Protein AF-A0AA36HFY8-F1 (afdb_monomer)

Organism: Cylicocyclus nassatus (NCBI:txid53992)

Radius of gyration: 23.4 Å; Cα contacts (8 Å, |Δi|>4): 228; chains: 1; bounding box: 84×48×53 Å

Foldseek 3Di:
DDDDDDDDDDDPDDDDDDDDDDDDDDDDDDDDDDDDDDDDDDPCPDDDDFDDPVNQVVVCVVCVVVVDQWDDGPNDIGGADPVDDQCPPPPDNPVVLLVVLVVCVVDPHDDDDDDDDWPRCRLVSVLSSVLSNQCVQPVPDLSSLLSVLVSLQCQQVQAWCDPVDRRGGQWDWDWDFDDDPNHTPDIDTDTHGNDDQDPPIDRLVVQQCQDADDPVLCVQQVPPDDHDPDPDPDSHHPVSNQVSCVSNVHDPVNVRD

Mean predicted aligned error: 13.76 Å

Solvent-accessible surface area (backbone atoms only — not comparable to full-atom values): 16594 Å² total; per-residue (Å²): 135,87,83,81,86,83,79,77,93,84,80,89,76,74,82,81,77,84,78,82,83,82,85,80,83,90,84,80,92,78,89,74,85,84,79,86,81,89,80,83,82,74,91,69,75,86,72,88,77,81,75,50,73,66,61,50,49,50,53,44,68,66,38,36,86,76,70,52,41,73,47,79,55,94,93,41,82,45,70,55,62,80,90,61,76,73,80,72,44,92,75,56,78,49,69,62,50,60,48,51,38,53,57,46,68,73,40,97,78,67,86,86,85,85,83,77,62,87,70,49,46,59,69,62,52,54,49,52,32,52,46,52,47,37,32,72,73,29,81,90,41,64,64,33,58,39,52,52,18,49,52,55,47,45,45,26,74,44,15,22,45,48,102,79,29,57,69,32,66,40,40,53,78,45,79,47,77,43,70,55,95,92,37,77,74,47,78,45,84,45,74,46,77,73,56,79,71,48,101,85,31,55,42,18,46,59,55,19,55,35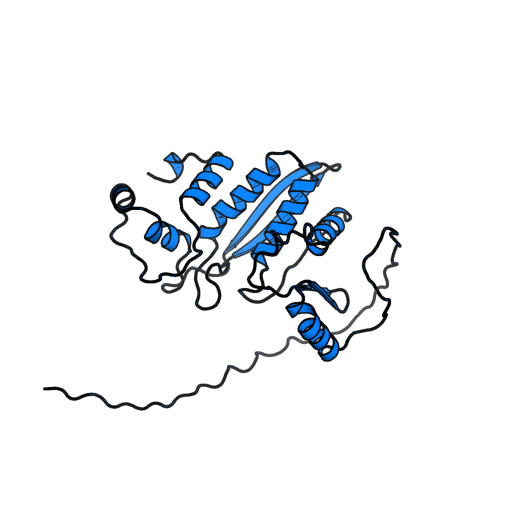,69,64,49,52,73,66,58,26,55,74,61,67,52,73,88,55,64,72,92,67,89,70,80,71,43,67,49,62,68,59,34,52,52,17,34,48,67,68,71,46,56,67,72,81,75,64,111

pLDDT: mean 73.0, std 23.51, range [24.64, 96.31]

Secondary structure (DSSP, 8-state):
-------------PPPPPP-PPPPPP------PPPP---S--------S---HHHHHHHHHHHGGGT--EEEETTEEEE---SS-SS--SS-S-HHHHHHHHHHHTSSS--------TTSSHHHHHHHHHHHHHHHH-TTSHHHHHHHHHHHHHHHHHEEEETTEEEEE-EEEEEEEEEETTEEEEEEEEEEE-S---TTS-BHHHHHHHHHS-HHHHHHTT--S---S-----S--HHHHHHHHHHTT--HHHH--

InterPro domains:
  IPR027417 P-loop containing nucleoside triphosphate hydrolase [SSF52540] (50-255)

Structure (mmCIF, N/CA/C/O backbone):
data_AF-A0AA36HFY8-F1
#
_entry.id   AF-A0AA36HFY8-F1
#
loop_
_atom_site.group_PDB
_atom_site.id
_atom_site.type_symbol
_atom_site.label_atom_id
_atom_site.label_alt_id
_atom_site.label_comp_id
_atom_site.label_asym_id
_atom_site.label_entity_id
_atom_site.label_seq_id
_atom_site.pdbx_PDB_ins_code
_atom_site.Cartn_x
_atom_site.Cartn_y
_atom_site.Cartn_z
_atom_site.occupancy
_atom_site.B_iso_or_equiv
_atom_site.auth_seq_id
_atom_site.auth_comp_id
_atom_site.auth_asym_id
_atom_site.auth_atom_id
_atom_site.pdbx_PDB_model_num
ATOM 1 N N . VAL A 1 1 ? 56.064 5.066 -12.039 1.00 35.66 1 VAL A N 1
ATOM 2 C CA . VAL A 1 1 ? 55.880 4.663 -13.453 1.00 35.66 1 VAL A CA 1
ATOM 3 C C . VAL A 1 1 ? 55.062 3.378 -13.464 1.00 35.66 1 VAL A C 1
ATOM 5 O O . VAL A 1 1 ? 55.480 2.416 -12.839 1.00 35.66 1 VAL A O 1
ATOM 8 N N . TYR A 1 2 ? 53.859 3.421 -14.047 1.00 30.41 2 TYR A N 1
ATOM 9 C CA . TYR A 1 2 ? 52.970 2.268 -14.287 1.00 30.41 2 TYR A CA 1
ATOM 10 C C . TYR A 1 2 ? 53.587 1.285 -15.307 1.00 30.41 2 TYR A C 1
ATOM 12 O O . TYR A 1 2 ? 54.468 1.692 -16.064 1.00 30.41 2 TYR A O 1
ATOM 20 N N . PRO A 1 3 ? 53.107 0.028 -15.366 1.00 38.88 3 PRO A N 1
ATOM 21 C CA . PRO A 1 3 ? 52.024 -0.310 -16.311 1.00 38.88 3 PRO A CA 1
ATOM 22 C C . PRO A 1 3 ? 50.908 -1.132 -15.627 1.00 38.88 3 PRO A C 1
ATOM 24 O O . PRO A 1 3 ? 51.175 -2.048 -14.862 1.00 38.88 3 PRO A O 1
ATOM 27 N N . LYS A 1 4 ? 49.636 -0.714 -15.677 1.00 31.48 4 LYS A N 1
ATOM 28 C CA . LYS A 1 4 ? 48.628 -1.018 -16.720 1.00 31.48 4 LYS A CA 1
ATOM 29 C C . LYS A 1 4 ? 48.545 -2.508 -17.083 1.00 31.48 4 LYS A C 1
ATOM 31 O O . LYS A 1 4 ? 49.209 -2.967 -18.004 1.00 31.48 4 LYS A O 1
ATOM 36 N N . ALA A 1 5 ? 47.643 -3.214 -16.400 1.00 32.22 5 ALA A N 1
ATOM 37 C CA . ALA A 1 5 ? 47.052 -4.446 -16.903 1.00 32.22 5 ALA A CA 1
ATOM 38 C C . ALA A 1 5 ? 46.035 -4.095 -18.003 1.00 32.22 5 ALA A C 1
ATOM 40 O O . ALA A 1 5 ? 45.055 -3.391 -17.757 1.00 32.22 5 ALA A O 1
ATOM 41 N N . ALA A 1 6 ? 46.307 -4.565 -19.217 1.00 32.75 6 ALA A N 1
ATOM 42 C CA . ALA A 1 6 ? 45.326 -4.723 -20.278 1.00 32.75 6 ALA A CA 1
ATOM 43 C C . ALA A 1 6 ? 44.681 -6.107 -20.116 1.00 32.75 6 ALA A C 1
ATOM 45 O O . ALA A 1 6 ? 45.386 -7.097 -19.934 1.00 32.75 6 ALA A O 1
ATOM 46 N N . GLY A 1 7 ? 43.352 -6.170 -20.164 1.00 28.77 7 GLY A N 1
ATOM 47 C CA . GLY A 1 7 ? 42.600 -7.411 -20.005 1.00 28.77 7 GLY A CA 1
ATOM 48 C C . GLY A 1 7 ? 41.165 -7.263 -20.491 1.00 28.77 7 GLY A C 1
ATOM 49 O O . GLY A 1 7 ? 40.280 -6.972 -19.701 1.00 28.77 7 GLY A O 1
ATOM 50 N N . SER A 1 8 ? 41.010 -7.415 -21.807 1.00 27.75 8 SER A N 1
ATOM 51 C CA . SER A 1 8 ? 39.857 -7.925 -22.564 1.00 27.75 8 SER A CA 1
ATOM 52 C C . SER A 1 8 ? 38.436 -7.629 -22.062 1.00 27.75 8 SER A C 1
ATOM 54 O O . SER A 1 8 ? 37.931 -8.241 -21.123 1.00 27.75 8 SER A O 1
ATOM 56 N N . LEU A 1 9 ? 37.741 -6.790 -22.834 1.00 34.44 9 LEU A N 1
ATOM 57 C CA . LEU A 1 9 ? 36.324 -6.981 -23.141 1.00 34.44 9 LEU A CA 1
ATOM 58 C C . LEU A 1 9 ? 36.167 -8.359 -23.795 1.00 34.44 9 LEU A C 1
ATOM 60 O O . LEU A 1 9 ? 36.856 -8.622 -24.772 1.00 34.44 9 LEU A O 1
ATOM 64 N N . ASP A 1 10 ? 35.363 -9.233 -23.194 1.00 27.56 10 ASP A N 1
ATOM 65 C CA . ASP A 1 10 ? 34.495 -10.216 -23.861 1.00 27.56 10 ASP A CA 1
ATOM 66 C C . ASP A 1 10 ? 33.894 -11.147 -22.803 1.00 27.56 10 ASP A C 1
ATOM 68 O O . ASP A 1 10 ? 34.575 -11.994 -22.234 1.00 27.56 10 ASP A O 1
ATOM 72 N N . ASN A 1 11 ? 32.607 -10.949 -22.506 1.00 27.70 11 ASN A N 1
ATOM 73 C CA . ASN A 1 11 ? 31.681 -11.998 -22.068 1.00 27.70 11 ASN A CA 1
ATOM 74 C C . ASN A 1 11 ? 30.259 -11.420 -22.038 1.00 27.70 11 ASN A C 1
ATOM 76 O O . ASN A 1 11 ? 29.717 -11.044 -20.997 1.00 27.70 11 ASN A O 1
ATOM 80 N N . ILE A 1 12 ? 29.650 -11.345 -23.222 1.00 31.56 12 ILE A N 1
ATOM 81 C CA . ILE A 1 12 ? 28.201 -11.209 -23.381 1.00 31.56 12 ILE A CA 1
ATOM 82 C C . ILE A 1 12 ? 27.592 -12.555 -22.967 1.00 31.56 12 ILE A C 1
ATOM 84 O O . ILE A 1 12 ? 27.508 -13.498 -23.750 1.00 31.56 12 ILE A O 1
ATOM 88 N N . GLY A 1 13 ? 27.221 -12.664 -21.692 1.00 26.95 13 GLY A N 1
ATOM 89 C CA . GLY A 1 13 ? 26.448 -13.788 -21.175 1.00 26.95 13 GLY A CA 1
ATOM 90 C C . GLY A 1 13 ? 24.983 -13.646 -21.580 1.00 26.95 13 GLY A C 1
ATOM 91 O O . GLY A 1 13 ? 24.295 -12.740 -21.116 1.00 26.95 13 GLY A O 1
ATOM 92 N N . ALA A 1 14 ? 24.523 -14.541 -22.454 1.00 32.62 14 ALA A N 1
ATOM 93 C CA . ALA A 1 14 ? 23.127 -14.691 -22.860 1.00 32.62 14 ALA A CA 1
ATOM 94 C C . ALA A 1 14 ? 22.166 -14.803 -21.651 1.00 32.62 14 ALA A C 1
ATOM 96 O O . ALA A 1 14 ? 22.560 -15.315 -20.598 1.00 32.62 14 ALA A O 1
ATOM 97 N N . PRO A 1 15 ? 20.895 -14.374 -21.783 1.00 33.12 15 PRO A N 1
ATOM 98 C CA . PRO A 1 15 ? 19.926 -14.478 -20.698 1.00 33.12 15 PRO A CA 1
ATOM 99 C C . PRO A 1 15 ? 19.683 -15.949 -20.309 1.00 33.12 15 PRO A C 1
ATOM 101 O O . PRO A 1 15 ? 19.660 -16.826 -21.181 1.00 33.12 15 PRO A O 1
ATOM 104 N N . PRO A 1 16 ? 19.483 -16.251 -19.013 1.00 33.66 16 PRO A N 1
ATOM 105 C CA . PRO A 1 16 ? 19.237 -17.614 -18.569 1.00 33.66 16 PRO A CA 1
ATOM 106 C C . PRO A 1 16 ? 17.911 -18.134 -19.139 1.00 33.66 16 PRO A C 1
ATOM 108 O O . PRO A 1 16 ? 16.876 -17.469 -19.078 1.00 33.66 16 PRO A O 1
ATOM 111 N N . LYS A 1 17 ? 17.956 -19.353 -19.689 1.00 31.92 17 LYS A N 1
ATOM 112 C CA . LYS A 1 17 ? 16.787 -20.095 -20.182 1.00 31.92 17 LYS A CA 1
ATOM 113 C C . LYS A 1 17 ? 15.751 -20.275 -19.058 1.00 31.92 17 LYS A C 1
ATOM 115 O O . LYS A 1 17 ? 16.147 -20.574 -17.929 1.00 31.92 17 LYS A O 1
ATOM 120 N N . PRO A 1 18 ? 14.442 -20.166 -19.344 1.00 31.34 18 PRO A N 1
ATOM 121 C CA . PRO A 1 18 ? 13.413 -20.401 -18.343 1.00 31.34 18 PRO A CA 1
ATOM 122 C C . PRO A 1 18 ? 13.431 -21.858 -17.860 1.00 31.34 18 PRO A C 1
ATOM 124 O O . PRO A 1 18 ? 13.515 -22.807 -18.644 1.00 31.34 18 PRO A O 1
ATOM 127 N N . LEU A 1 19 ? 13.365 -22.011 -16.537 1.00 27.88 19 LEU A N 1
ATOM 128 C CA . LEU A 1 19 ? 13.233 -23.287 -15.845 1.00 27.88 19 LEU A CA 1
ATOM 129 C C . LEU A 1 19 ? 11.884 -23.946 -16.175 1.00 27.88 19 LEU A C 1
ATOM 131 O O . LEU A 1 19 ? 10.864 -23.283 -16.352 1.00 27.88 19 LEU A O 1
ATOM 135 N N . ARG A 1 20 ? 11.937 -25.277 -16.266 1.00 26.75 20 ARG A N 1
ATOM 136 C CA . ARG A 1 20 ? 10.889 -26.218 -16.682 1.00 26.75 20 ARG A CA 1
ATOM 137 C C . ARG A 1 20 ? 9.489 -25.889 -16.145 1.00 26.75 20 ARG A C 1
ATOM 139 O O . ARG A 1 20 ? 9.287 -25.690 -14.951 1.00 26.75 20 ARG A O 1
ATOM 146 N N . THR A 1 21 ? 8.526 -25.948 -17.057 1.00 27.22 21 THR A N 1
ATOM 147 C CA . THR A 1 21 ? 7.082 -25.916 -16.829 1.00 27.22 21 THR A CA 1
ATOM 148 C C . THR A 1 21 ? 6.623 -27.089 -15.957 1.00 27.22 21 THR A C 1
ATOM 150 O O . THR A 1 21 ? 6.854 -28.255 -16.282 1.00 27.22 21 THR A O 1
ATOM 153 N N . PHE A 1 22 ? 5.931 -26.789 -14.855 1.00 24.78 22 PHE A N 1
ATOM 154 C CA . PHE A 1 22 ? 5.076 -27.767 -14.183 1.00 24.78 22 PHE A CA 1
ATOM 155 C C . PHE A 1 22 ? 3.854 -28.025 -15.077 1.00 24.78 22 PHE A C 1
ATOM 157 O O . PHE A 1 22 ? 3.157 -27.095 -15.477 1.00 24.78 22 PHE A O 1
ATOM 164 N N . ARG A 1 23 ? 3.642 -29.294 -15.442 1.00 24.81 23 ARG A N 1
ATOM 165 C CA . ARG A 1 23 ? 2.448 -29.771 -16.150 1.00 24.81 23 ARG A CA 1
ATOM 166 C C . ARG A 1 23 ? 1.246 -29.719 -15.206 1.00 24.81 23 ARG A C 1
ATOM 168 O O . ARG A 1 23 ? 1.209 -30.495 -14.256 1.00 24.81 23 ARG A O 1
ATOM 175 N N . ASP A 1 24 ? 0.249 -28.903 -15.531 1.00 28.34 24 ASP A N 1
ATOM 176 C CA . ASP A 1 24 ? -1.094 -29.022 -14.960 1.00 28.34 24 ASP A CA 1
ATOM 177 C C . ASP A 1 24 ? -1.954 -29.939 -15.848 1.00 28.34 24 ASP A C 1
ATOM 179 O O . ASP A 1 24 ? -2.111 -29.714 -17.049 1.00 28.34 24 ASP A O 1
ATOM 183 N N . ASN A 1 25 ? -2.496 -31.001 -15.248 1.00 27.16 25 ASN A N 1
ATOM 184 C CA . ASN A 1 25 ? -3.488 -31.888 -15.860 1.00 27.16 25 ASN A CA 1
ATOM 185 C C . ASN A 1 25 ? -4.862 -31.185 -15.925 1.00 27.16 25 ASN A C 1
ATOM 187 O O . ASN A 1 25 ? -5.262 -30.563 -14.940 1.00 27.16 25 ASN A O 1
ATOM 191 N N . PRO A 1 26 ? -5.643 -31.320 -17.016 1.00 31.05 26 PRO A N 1
ATOM 192 C CA . PRO A 1 26 ? -6.949 -30.681 -17.135 1.00 31.05 26 PRO A CA 1
ATOM 193 C C . PRO A 1 26 ? -8.066 -31.584 -16.587 1.00 31.05 26 PRO A C 1
ATOM 195 O O . PRO A 1 26 ? -8.128 -32.757 -16.950 1.00 31.05 26 PRO A O 1
ATOM 198 N N . ARG A 1 27 ? -8.953 -31.033 -15.741 1.00 28.53 27 ARG A N 1
ATOM 199 C CA . ARG A 1 27 ? -10.333 -31.475 -15.381 1.00 28.53 27 ARG A CA 1
ATOM 200 C C . ARG A 1 27 ? -10.811 -30.541 -14.248 1.00 28.53 27 ARG A C 1
ATOM 202 O O . ARG A 1 27 ? -10.032 -30.279 -13.348 1.00 28.53 27 ARG A O 1
ATOM 209 N N . GLN A 1 28 ? -12.004 -29.955 -14.175 1.00 27.52 28 GLN A N 1
ATOM 210 C CA . GLN A 1 28 ? -13.311 -30.125 -14.812 1.00 27.52 28 GLN A CA 1
ATOM 211 C C . GLN A 1 28 ? -14.032 -28.763 -14.777 1.00 27.52 28 GLN A C 1
ATOM 213 O O . GLN A 1 28 ? -13.910 -28.009 -13.813 1.00 27.52 28 GLN A O 1
ATOM 218 N N . SER A 1 29 ? -14.809 -28.456 -15.816 1.00 30.45 29 SER A N 1
ATOM 219 C CA . SER A 1 29 ? -15.676 -27.279 -15.865 1.00 30.45 29 SER A CA 1
ATOM 220 C C . SER A 1 29 ? -16.903 -27.466 -14.967 1.00 30.45 29 SER A C 1
ATOM 222 O O . SER A 1 29 ? -17.770 -28.283 -15.277 1.00 30.45 29 SER A O 1
ATOM 224 N N . HIS A 1 30 ? -17.039 -26.658 -13.918 1.00 26.95 30 HIS A N 1
ATOM 225 C CA . HIS A 1 30 ? -18.330 -26.446 -13.268 1.00 26.95 30 HIS A CA 1
ATOM 226 C C . HIS A 1 30 ? -18.890 -25.085 -13.687 1.00 26.95 30 HIS A C 1
ATOM 228 O O . HIS A 1 30 ? -18.378 -24.031 -13.315 1.00 26.95 30 HIS A O 1
ATOM 234 N N . ARG A 1 31 ? -19.943 -25.130 -14.514 1.00 29.36 31 ARG A N 1
ATOM 235 C CA . ARG A 1 31 ? -20.825 -23.996 -14.811 1.00 29.36 31 ARG A CA 1
ATOM 236 C C . ARG A 1 31 ? -21.475 -23.536 -13.505 1.00 29.36 31 ARG A C 1
ATOM 238 O O . ARG A 1 31 ? -22.292 -24.269 -12.957 1.00 29.36 31 ARG A O 1
ATOM 245 N N . SER A 1 32 ? -21.180 -22.315 -13.070 1.00 27.88 32 SER A N 1
ATOM 246 C CA . SER A 1 32 ? -21.985 -21.612 -12.069 1.00 27.88 32 SER A CA 1
ATOM 247 C C . SER A 1 32 ? -22.702 -20.433 -12.719 1.00 27.88 32 SER A C 1
ATOM 249 O O . SER A 1 32 ? -22.093 -19.571 -13.349 1.00 27.88 32 SER A O 1
ATOM 251 N N . SER A 1 33 ? -24.024 -20.469 -12.581 1.00 25.55 33 SER A N 1
ATOM 2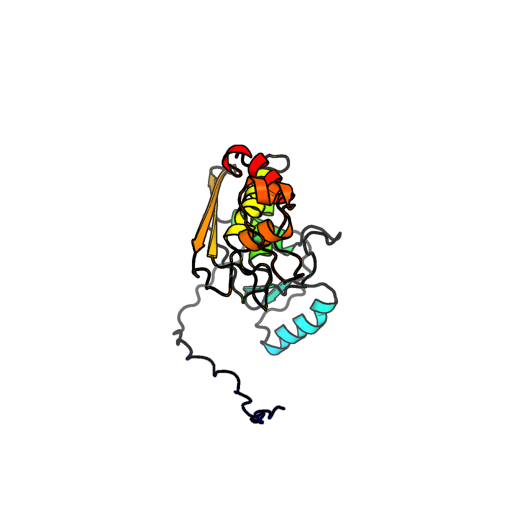52 C CA . SER A 1 33 ? -25.032 -19.523 -13.057 1.00 25.55 33 SER A CA 1
ATOM 253 C C . SER A 1 33 ? -24.707 -18.061 -12.713 1.00 25.55 33 SER A C 1
ATOM 255 O O . SER A 1 33 ? -24.575 -17.709 -11.541 1.00 25.55 33 SER A O 1
ATOM 257 N N . MET A 1 34 ? -24.639 -17.197 -13.734 1.00 28.59 34 MET A N 1
ATOM 258 C CA . MET A 1 34 ? -24.562 -15.740 -13.583 1.00 28.59 34 MET A CA 1
ATOM 259 C C . MET A 1 34 ? -25.920 -15.169 -13.158 1.00 28.59 34 MET A C 1
ATOM 261 O O . MET A 1 34 ? -26.878 -15.187 -13.927 1.00 28.59 34 MET A O 1
ATOM 265 N N . VAL A 1 35 ? -25.977 -14.584 -11.963 1.00 28.70 35 VAL A N 1
ATOM 266 C CA . VAL A 1 35 ? -27.070 -13.695 -11.546 1.00 28.70 35 VAL A CA 1
ATOM 267 C C . VAL A 1 35 ? -26.768 -12.287 -12.066 1.00 28.70 35 VAL A C 1
ATOM 269 O O . VAL A 1 35 ? -25.738 -11.697 -11.742 1.00 28.70 35 VAL A O 1
ATOM 272 N N . HIS A 1 36 ? -27.663 -11.761 -12.903 1.00 27.08 36 HIS A N 1
ATOM 273 C CA . HIS A 1 36 ? -27.624 -10.397 -13.430 1.00 27.08 36 HIS A CA 1
ATOM 274 C C . HIS A 1 36 ? -27.838 -9.359 -12.315 1.00 27.08 36 HIS A C 1
ATOM 276 O O . HIS A 1 36 ? -28.907 -9.302 -11.713 1.00 27.08 36 HIS A O 1
ATOM 282 N N . CYS A 1 37 ? -26.869 -8.464 -12.106 1.00 26.91 37 CYS A N 1
ATOM 283 C CA . CYS A 1 37 ? -27.094 -7.190 -11.420 1.00 26.91 37 CYS A CA 1
ATOM 284 C C . CYS A 1 37 ? -27.099 -6.061 -12.461 1.00 26.91 37 CYS A C 1
ATOM 286 O O . CYS A 1 37 ? -26.063 -5.748 -13.043 1.00 26.91 37 CYS A O 1
ATOM 288 N N . LYS A 1 38 ? -28.270 -5.456 -12.699 1.00 29.61 38 LYS A N 1
ATOM 289 C CA . LYS A 1 38 ? -28.438 -4.249 -13.525 1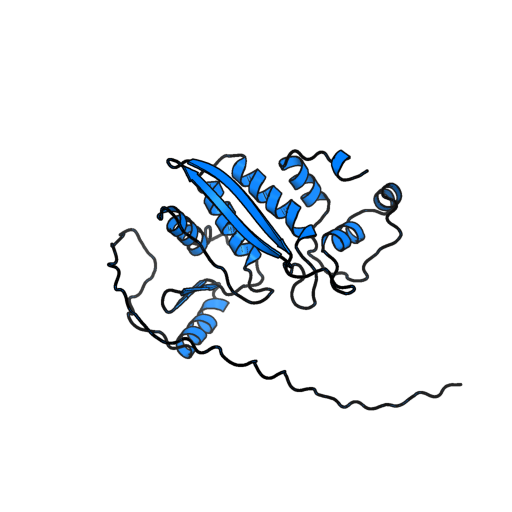.00 29.61 38 LYS A CA 1
ATOM 290 C C . LYS A 1 38 ? -28.043 -2.999 -12.726 1.00 29.61 38 LYS A C 1
ATOM 292 O O . LYS A 1 38 ? -28.527 -2.823 -11.613 1.00 29.61 38 LYS A O 1
ATOM 297 N N . GLY A 1 39 ? -27.218 -2.126 -13.319 1.00 24.64 39 GLY A N 1
ATOM 298 C CA . GLY A 1 39 ? -26.915 -0.790 -12.784 1.00 24.64 39 GLY A CA 1
ATOM 299 C C . GLY A 1 39 ? -25.680 -0.088 -13.381 1.00 24.64 39 GLY A C 1
ATOM 300 O O . GLY A 1 39 ? -24.739 0.134 -12.638 1.00 24.64 39 GLY A O 1
ATOM 301 N N . ALA A 1 40 ? -25.728 0.237 -14.686 1.00 29.08 40 ALA A N 1
ATOM 302 C CA . ALA A 1 40 ? -25.060 1.328 -15.448 1.00 29.08 40 ALA A CA 1
ATOM 303 C C . ALA A 1 40 ? -23.534 1.639 -15.332 1.00 29.08 40 ALA A C 1
ATOM 305 O O . ALA A 1 40 ? -22.905 1.478 -14.294 1.00 29.08 40 ALA A O 1
ATOM 306 N N . PRO A 1 41 ? -22.968 2.276 -16.378 1.00 32.84 41 PRO A N 1
ATOM 307 C CA . PRO A 1 41 ? -22.444 1.675 -17.592 1.00 32.84 41 PRO A CA 1
ATOM 308 C C . PRO A 1 41 ? -20.945 1.360 -17.428 1.00 32.84 41 PRO A C 1
ATOM 310 O O . PRO A 1 41 ? -20.096 2.244 -17.338 1.00 32.84 41 PRO A O 1
ATOM 313 N N . VAL A 1 42 ? -20.612 0.075 -17.435 1.00 36.94 42 VAL A N 1
ATOM 314 C CA . VAL A 1 42 ? -19.350 -0.360 -18.031 1.00 36.94 42 VAL A CA 1
ATOM 315 C C . VAL A 1 42 ? -19.639 -0.315 -19.527 1.00 36.94 42 VAL A C 1
ATOM 317 O O . VAL A 1 42 ? -20.646 -0.896 -19.935 1.00 36.94 42 VAL A O 1
ATOM 320 N N . GLU A 1 43 ? -18.832 0.363 -20.345 1.00 36.09 43 GLU A N 1
ATOM 321 C CA . GLU A 1 43 ? -18.796 0.088 -21.790 1.00 36.09 43 GLU A CA 1
ATOM 322 C C . GLU A 1 43 ? -18.269 -1.340 -21.983 1.00 36.09 43 GLU A C 1
ATOM 324 O O . GLU A 1 43 ? -17.139 -1.604 -22.374 1.00 36.09 43 GLU A O 1
ATOM 329 N N . ALA A 1 44 ? -19.117 -2.293 -21.616 1.00 40.56 44 ALA A N 1
ATOM 330 C CA . ALA A 1 44 ? -19.085 -3.663 -22.039 1.00 40.56 44 ALA A CA 1
ATOM 331 C C . ALA A 1 44 ? -19.837 -3.672 -23.368 1.00 40.56 44 ALA A C 1
ATOM 333 O O . ALA A 1 44 ? -21.005 -4.056 -23.442 1.00 40.56 44 ALA A O 1
ATOM 334 N N . ALA A 1 45 ? -19.166 -3.196 -24.419 1.00 34.19 45 ALA A N 1
ATOM 335 C CA . ALA A 1 45 ? -19.495 -3.662 -25.752 1.00 34.19 45 ALA A CA 1
ATOM 336 C C . ALA A 1 45 ? -19.315 -5.184 -25.716 1.00 34.19 45 ALA A C 1
ATOM 338 O O . ALA A 1 45 ? -18.236 -5.693 -25.409 1.00 34.19 45 ALA A O 1
ATOM 339 N N . GLY A 1 46 ? -20.424 -5.897 -25.890 1.00 35.84 46 GLY A N 1
ATOM 340 C CA . GLY A 1 46 ? -20.454 -7.34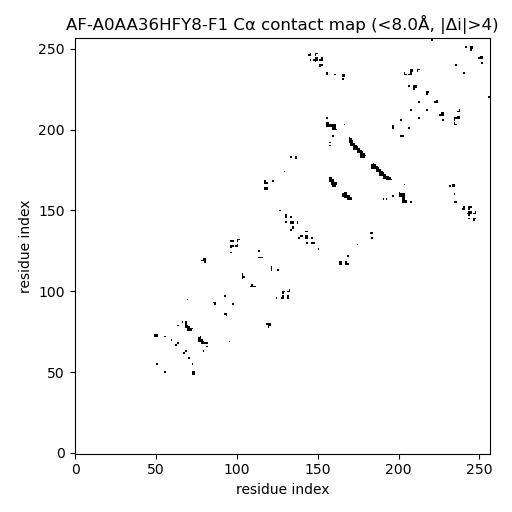4 -25.837 1.00 35.84 46 GLY A CA 1
ATOM 341 C C . GLY A 1 46 ? -19.481 -7.944 -26.842 1.00 35.84 46 GLY A C 1
ATOM 342 O O . GLY A 1 46 ? -19.623 -7.753 -28.043 1.00 35.84 46 GLY A O 1
ATOM 343 N N . ALA A 1 47 ? -18.540 -8.731 -26.340 1.00 33.19 47 ALA A N 1
ATOM 344 C CA . ALA A 1 47 ? -17.912 -9.791 -27.103 1.00 33.19 47 ALA A CA 1
ATOM 345 C C . ALA A 1 47 ? -17.808 -11.010 -26.179 1.00 33.19 47 ALA A C 1
ATOM 347 O O . ALA A 1 47 ? -17.086 -10.962 -25.178 1.00 33.19 47 ALA A O 1
ATOM 348 N N . PRO A 1 48 ? -18.562 -12.094 -26.430 1.00 41.72 48 PRO A N 1
ATOM 349 C CA . PRO A 1 48 ? -18.208 -13.379 -25.865 1.00 41.72 48 PRO A CA 1
ATOM 350 C C . PRO A 1 48 ? -16.997 -13.930 -26.639 1.00 41.72 48 PRO A C 1
ATOM 352 O O . PRO A 1 48 ? -16.843 -13.654 -27.824 1.00 41.72 48 PRO A O 1
ATOM 355 N N . TYR A 1 49 ? -16.215 -14.773 -25.962 1.00 44.25 49 TYR A N 1
ATOM 356 C CA . TYR A 1 49 ? -15.113 -15.609 -26.463 1.00 44.25 49 TYR A CA 1
ATOM 357 C C . TYR A 1 49 ? -13.704 -15.002 -26.440 1.00 44.25 49 TYR A C 1
ATOM 359 O O . TYR A 1 49 ? -13.372 -14.079 -27.166 1.00 44.25 49 TYR A O 1
ATOM 367 N N . HIS A 1 50 ? -12.888 -15.598 -25.563 1.00 55.56 50 HIS A N 1
ATOM 368 C CA . HIS A 1 50 ? -11.437 -15.762 -25.648 1.00 55.56 50 HIS A CA 1
ATOM 369 C C . HIS A 1 50 ? -10.709 -14.824 -26.618 1.00 55.56 50 HIS A C 1
ATOM 371 O O . HIS A 1 50 ? -10.499 -15.150 -27.782 1.00 55.56 50 HIS A O 1
ATOM 377 N N . CYS A 1 51 ? -10.264 -13.688 -26.087 1.00 67.94 51 CYS A N 1
ATOM 378 C CA . CYS A 1 51 ? -9.245 -12.875 -26.731 1.00 67.94 51 CYS A CA 1
ATOM 379 C C . CYS A 1 51 ? -7.943 -13.691 -26.792 1.00 67.94 51 CYS A C 1
ATOM 381 O O . CYS A 1 51 ? -7.533 -14.274 -25.777 1.00 67.94 51 CYS A O 1
ATOM 383 N N . THR A 1 52 ? -7.320 -13.770 -27.969 1.00 84.81 52 THR A N 1
ATOM 384 C CA . THR A 1 52 ? -5.969 -14.340 -28.088 1.00 84.81 52 THR A CA 1
ATOM 385 C C . THR A 1 52 ? -4.974 -13.492 -27.291 1.00 84.81 52 THR A C 1
ATOM 387 O O . THR A 1 52 ? -5.251 -12.340 -26.953 1.00 84.81 52 THR A O 1
ATOM 390 N N . GLU A 1 53 ? -3.817 -14.056 -26.942 1.00 85.56 53 GLU A N 1
ATOM 391 C CA . GLU A 1 53 ? -2.794 -13.302 -26.208 1.00 85.56 53 GLU A CA 1
ATOM 392 C C . GLU A 1 53 ? -2.326 -12.071 -27.001 1.00 85.56 53 GLU A C 1
ATOM 394 O O . GLU A 1 53 ? -2.197 -10.996 -26.425 1.00 85.56 53 GLU A O 1
ATOM 399 N N . GLU A 1 54 ? -2.198 -12.198 -28.324 1.00 89.12 54 GLU A N 1
ATOM 400 C CA . GLU A 1 54 ? -1.832 -11.107 -29.238 1.00 89.12 54 GLU A CA 1
ATOM 401 C C . GLU A 1 54 ? -2.867 -9.977 -29.227 1.00 89.12 54 GLU A C 1
ATOM 403 O O . GLU A 1 54 ? -2.533 -8.843 -28.901 1.00 89.12 54 GLU A O 1
ATOM 408 N N . GLN A 1 55 ? -4.147 -10.291 -29.446 1.00 90.12 55 GLN A N 1
ATOM 409 C CA . GLN A 1 55 ? -5.221 -9.289 -29.409 1.00 90.12 55 GLN A CA 1
ATOM 410 C C . GLN A 1 55 ? -5.338 -8.604 -28.040 1.00 90.12 55 GLN A C 1
ATOM 412 O O . GLN A 1 55 ? -5.720 -7.435 -27.940 1.00 90.12 55 GLN A O 1
ATOM 417 N N . PHE A 1 56 ? -5.031 -9.329 -26.961 1.00 91.31 56 PHE A N 1
ATOM 418 C CA . PHE A 1 56 ? -5.037 -8.766 -25.619 1.00 91.31 56 PHE A CA 1
ATOM 419 C C . PHE A 1 56 ? -3.881 -7.784 -25.416 1.00 91.31 56 PHE A C 1
ATOM 421 O O . PHE A 1 56 ? -4.082 -6.721 -24.827 1.00 91.31 56 PHE A O 1
ATOM 428 N N . LEU A 1 57 ? -2.693 -8.122 -25.917 1.00 93.00 57 LEU A N 1
ATOM 429 C CA . LEU A 1 57 ? -1.531 -7.239 -25.899 1.00 93.00 57 LEU A CA 1
ATOM 430 C C . LEU A 1 57 ? -1.763 -5.995 -26.760 1.00 93.00 57 LEU A C 1
ATOM 432 O O . LEU A 1 57 ? -1.503 -4.894 -26.281 1.00 93.00 57 LEU A O 1
ATOM 436 N N . ASP A 1 58 ? -2.330 -6.142 -27.957 1.00 93.31 58 ASP A N 1
ATOM 437 C CA . ASP A 1 58 ? -2.665 -5.016 -28.836 1.00 93.31 58 ASP A CA 1
ATOM 438 C C . ASP A 1 58 ? -3.622 -4.038 -28.147 1.00 93.31 58 ASP A C 1
ATOM 440 O O . ASP A 1 58 ? -3.380 -2.831 -28.115 1.00 93.31 58 ASP A O 1
ATOM 444 N N . ALA A 1 59 ? -4.659 -4.559 -27.484 1.00 90.06 59 ALA A N 1
ATOM 445 C CA . ALA A 1 59 ? -5.590 -3.738 -26.715 1.00 90.06 59 ALA A CA 1
ATOM 446 C C . ALA A 1 59 ? -4.912 -2.990 -25.550 1.00 90.06 59 ALA A C 1
ATOM 448 O O . ALA A 1 59 ? -5.328 -1.877 -25.213 1.00 90.06 59 ALA A O 1
ATOM 449 N N . ILE A 1 60 ? -3.889 -3.579 -24.919 1.00 91.50 60 ILE A N 1
ATOM 450 C CA . ILE A 1 60 ? -3.088 -2.897 -23.893 1.00 91.50 60 ILE A CA 1
ATOM 451 C C . ILE A 1 60 ? -2.251 -1.789 -24.532 1.00 91.50 60 ILE A C 1
ATOM 453 O O . ILE A 1 60 ? -2.282 -0.658 -24.047 1.00 91.50 60 ILE A O 1
ATOM 457 N N . LEU A 1 61 ? -1.530 -2.090 -25.614 1.00 93.56 61 LEU A N 1
ATOM 458 C CA . LEU A 1 61 ? -0.661 -1.135 -26.305 1.00 93.56 61 LEU A CA 1
ATOM 459 C C . LEU A 1 61 ? -1.439 0.077 -26.832 1.00 93.56 61 LEU A C 1
ATOM 461 O O . LEU A 1 61 ? -0.941 1.199 -26.765 1.00 93.56 61 LEU A O 1
ATOM 465 N N . GLU A 1 62 ? -2.672 -0.128 -27.288 1.00 91.81 62 GLU A N 1
ATOM 466 C CA . GLU A 1 62 ? -3.542 0.937 -27.785 1.00 91.81 62 GLU A CA 1
ATOM 467 C C . GLU A 1 62 ? -4.098 1.824 -26.655 1.00 91.81 62 GLU A C 1
ATOM 469 O O . GLU A 1 62 ? -4.111 3.055 -26.761 1.00 91.81 62 GLU A O 1
ATOM 474 N N . LYS A 1 63 ? -4.577 1.218 -25.559 1.00 86.62 63 LYS A N 1
ATOM 475 C CA . LYS A 1 63 ? -5.357 1.924 -24.522 1.00 86.62 63 LYS A CA 1
ATOM 476 C C . LYS A 1 63 ? -4.519 2.438 -23.358 1.00 86.62 63 LYS A C 1
ATOM 478 O O . LYS A 1 63 ? -4.933 3.386 -22.683 1.00 86.62 63 LYS A O 1
ATOM 483 N N . PHE A 1 64 ? -3.358 1.843 -23.098 1.00 87.75 64 PHE A N 1
ATOM 484 C CA . PHE A 1 64 ? -2.489 2.253 -21.997 1.00 87.75 64 PHE A CA 1
ATOM 485 C C . PHE A 1 64 ? -1.978 3.695 -22.143 1.00 87.75 64 PHE A C 1
ATOM 487 O O . PHE A 1 64 ? -2.118 4.448 -21.176 1.00 87.75 64 PHE A O 1
ATOM 494 N N . PRO A 1 65 ? -1.521 4.154 -23.329 1.00 87.75 65 PRO A N 1
ATOM 495 C CA . PRO A 1 65 ? -1.148 5.558 -23.537 1.00 87.75 65 PRO A CA 1
ATOM 496 C C . PRO A 1 65 ? -2.294 6.549 -23.280 1.00 87.75 65 PRO A C 1
ATOM 498 O O . PRO A 1 65 ? -2.056 7.713 -22.974 1.00 87.75 65 PRO A O 1
ATOM 501 N N . GLN A 1 66 ? -3.544 6.087 -23.360 1.00 84.38 66 GLN A N 1
ATOM 502 C CA . GLN A 1 66 ? -4.747 6.884 -23.099 1.00 84.38 66 GLN A CA 1
ATOM 503 C C . GLN A 1 66 ? -5.102 6.948 -21.598 1.00 84.38 66 GLN A C 1
ATOM 505 O O . GLN A 1 66 ? -6.118 7.533 -21.217 1.00 84.38 66 GLN A O 1
ATOM 510 N N . GLY A 1 67 ? -4.284 6.339 -20.732 1.00 81.38 67 GLY A N 1
ATOM 511 C CA . GLY A 1 67 ? -4.459 6.310 -19.279 1.00 81.38 67 GLY A CA 1
ATOM 512 C C . GLY A 1 67 ? -5.218 5.090 -18.749 1.00 81.38 67 GLY A C 1
ATOM 513 O O . GLY A 1 67 ? -5.530 5.028 -17.557 1.00 81.38 67 GLY A O 1
ATOM 514 N N . THR A 1 68 ? -5.521 4.098 -19.593 1.00 85.31 68 THR A N 1
ATOM 515 C CA . THR A 1 68 ? -6.176 2.862 -19.140 1.00 85.31 68 THR A CA 1
ATOM 516 C C . THR A 1 68 ? -5.160 1.937 -18.481 1.00 85.31 68 THR A C 1
ATOM 518 O O . THR A 1 68 ? -4.232 1.459 -19.123 1.00 85.31 68 THR A O 1
ATOM 521 N N . CYS A 1 69 ? -5.350 1.631 -17.198 1.00 89.25 69 CYS A N 1
ATOM 522 C CA . CYS A 1 69 ? -4.430 0.764 -16.448 1.00 89.25 69 CYS A CA 1
ATOM 523 C C . CYS A 1 69 ? -5.014 -0.618 -16.117 1.00 89.25 69 CYS A C 1
ATOM 525 O O . CYS A 1 69 ? -4.296 -1.463 -15.595 1.00 89.25 69 CYS A O 1
ATOM 527 N N . TRP A 1 70 ? -6.302 -0.854 -16.386 1.00 89.62 70 TRP A N 1
ATOM 528 C CA . TRP A 1 70 ? -7.027 -2.056 -15.962 1.00 89.62 70 TRP A CA 1
ATOM 529 C C . TRP A 1 70 ? -7.647 -2.775 -17.153 1.00 89.62 70 TRP A C 1
ATOM 531 O O . TRP A 1 70 ? -8.337 -2.156 -17.960 1.00 89.62 70 TRP A O 1
ATOM 541 N N . TYR A 1 71 ? -7.441 -4.087 -17.222 1.00 89.12 71 TYR A N 1
ATOM 542 C CA . TYR A 1 71 ? -7.833 -4.912 -18.360 1.00 89.12 71 TYR A CA 1
ATOM 543 C C . TYR A 1 71 ? -8.424 -6.236 -17.883 1.00 89.12 71 TYR A C 1
ATOM 545 O O . TYR A 1 71 ? -7.959 -6.812 -16.904 1.00 89.12 71 TYR A O 1
ATOM 553 N N . MET A 1 72 ? -9.435 -6.745 -18.580 1.00 86.38 72 MET A N 1
ATOM 554 C CA . MET A 1 72 ? -10.035 -8.048 -18.290 1.00 86.38 72 MET A CA 1
ATOM 555 C C . MET A 1 72 ? -9.712 -9.021 -19.417 1.00 86.38 72 MET A C 1
ATOM 557 O O . MET A 1 72 ? -9.939 -8.703 -20.580 1.00 86.38 72 MET A O 1
ATOM 561 N N . ASN A 1 73 ? -9.236 -10.217 -19.076 1.00 86.31 73 ASN A N 1
ATOM 562 C CA . ASN A 1 73 ? -9.079 -11.304 -20.038 1.00 86.31 73 ASN A CA 1
ATOM 563 C C . ASN A 1 73 ? -9.350 -12.654 -19.373 1.00 86.31 73 ASN A C 1
ATOM 565 O O . ASN A 1 73 ? -8.793 -12.958 -18.319 1.00 86.31 73 ASN A O 1
ATOM 569 N N . ASN A 1 74 ? -10.225 -13.464 -19.976 1.00 84.62 74 ASN A N 1
ATOM 570 C CA . ASN A 1 74 ? -10.566 -14.814 -19.512 1.00 84.62 74 ASN A CA 1
ATOM 571 C C . ASN A 1 74 ? -10.913 -14.889 -18.009 1.00 84.62 74 ASN A C 1
ATOM 573 O O . ASN A 1 74 ? -10.460 -15.778 -17.289 1.00 84.62 74 ASN A O 1
ATOM 577 N N . GLY A 1 75 ? -11.687 -13.915 -17.516 1.00 82.94 75 GLY A N 1
ATOM 578 C CA . GLY A 1 75 ? -12.098 -13.837 -16.108 1.00 82.94 75 GLY A CA 1
ATOM 579 C C . GLY A 1 75 ? -10.995 -13.410 -15.130 1.00 82.94 75 GLY A C 1
ATOM 580 O O . GLY A 1 75 ? -11.236 -13.381 -13.926 1.00 82.94 75 GLY A O 1
ATOM 581 N N . ARG A 1 76 ? -9.800 -13.060 -15.621 1.00 87.62 76 ARG A N 1
ATOM 582 C CA . ARG A 1 76 ? -8.703 -12.497 -14.829 1.00 87.62 76 ARG A CA 1
ATOM 583 C C . ARG A 1 76 ? -8.621 -10.991 -15.051 1.00 87.62 76 ARG A C 1
ATOM 585 O O . ARG A 1 76 ? -8.754 -10.516 -16.179 1.00 87.62 76 ARG A O 1
ATOM 592 N N . LEU A 1 77 ? -8.385 -10.265 -13.964 1.00 90.75 77 LEU A N 1
ATOM 593 C CA . LEU A 1 77 ? -8.127 -8.832 -13.985 1.00 90.75 77 LEU A CA 1
ATOM 594 C C . LEU A 1 77 ? -6.617 -8.596 -14.047 1.00 90.75 77 LEU A C 1
ATOM 596 O O . LEU A 1 77 ? -5.867 -9.117 -13.222 1.00 90.75 77 LEU A O 1
ATOM 600 N N . PHE A 1 78 ? -6.194 -7.798 -15.015 1.00 92.00 78 PHE A N 1
ATOM 601 C CA . PHE A 1 78 ? -4.819 -7.384 -15.232 1.00 92.00 78 PHE A CA 1
ATOM 602 C C . PHE A 1 78 ? -4.689 -5.895 -14.940 1.00 92.00 78 PHE A C 1
ATOM 604 O O . PHE A 1 78 ? -5.576 -5.101 -15.260 1.00 92.00 78 PHE A O 1
ATOM 611 N N . PHE A 1 79 ? -3.561 -5.534 -14.344 1.00 92.50 79 PHE A N 1
ATOM 612 C CA . PHE A 1 79 ? -3.181 -4.157 -14.092 1.00 92.50 79 PHE A CA 1
ATOM 613 C C . PHE A 1 79 ? -1.810 -3.889 -14.702 1.00 92.50 79 PHE A C 1
ATOM 615 O O . PHE A 1 79 ? -0.889 -4.687 -14.518 1.00 92.50 79 PHE A O 1
ATOM 622 N N . VAL A 1 80 ? -1.680 -2.758 -15.390 1.00 91.94 80 VAL A N 1
ATOM 623 C CA . VAL A 1 80 ? -0.409 -2.255 -15.915 1.00 91.94 80 VAL A CA 1
ATOM 624 C C . VAL A 1 80 ? -0.039 -1.011 -15.119 1.00 91.94 80 VAL A C 1
ATOM 626 O O . VAL A 1 80 ? -0.816 -0.060 -15.071 1.00 91.94 80 VAL A O 1
ATOM 629 N N . ASN A 1 81 ? 1.127 -1.033 -14.467 1.00 90.94 81 ASN A N 1
ATOM 630 C CA . ASN A 1 81 ? 1.580 0.068 -13.621 1.00 90.94 81 ASN A CA 1
ATOM 631 C C . ASN A 1 81 ? 2.010 1.267 -14.484 1.00 90.94 81 ASN A C 1
ATOM 633 O O . ASN A 1 81 ? 2.985 1.131 -15.224 1.00 90.94 81 ASN A O 1
ATOM 637 N N . PRO A 1 82 ? 1.350 2.436 -14.378 1.00 88.94 82 PRO A N 1
ATOM 638 C CA . PRO A 1 82 ? 1.751 3.621 -15.129 1.00 88.94 82 PRO A CA 1
ATOM 639 C C . PRO A 1 82 ? 2.993 4.318 -14.563 1.00 88.94 82 PRO A C 1
ATOM 641 O O . PRO A 1 82 ? 3.459 5.280 -15.162 1.00 88.94 82 PRO A O 1
ATOM 644 N N . TYR A 1 83 ? 3.515 3.880 -13.407 1.00 85.69 83 TYR A N 1
ATOM 645 C CA . TYR A 1 83 ? 4.567 4.581 -12.653 1.00 85.69 83 TYR A CA 1
ATOM 646 C C . TYR A 1 83 ? 4.212 6.043 -12.330 1.00 85.69 83 TYR A C 1
ATOM 648 O O . TYR A 1 83 ? 5.074 6.868 -12.041 1.00 85.69 83 TYR A O 1
ATOM 656 N N . SER A 1 84 ? 2.915 6.342 -12.334 1.00 82.19 84 SER A N 1
ATOM 657 C CA . SER A 1 84 ? 2.325 7.616 -11.961 1.00 82.19 84 SER A CA 1
ATOM 658 C C . SER A 1 84 ? 1.263 7.395 -10.892 1.00 82.19 84 SER A C 1
ATOM 660 O O . SER A 1 84 ? 0.773 6.281 -10.684 1.00 82.19 84 SER A O 1
ATOM 662 N N . ASP A 1 85 ? 0.864 8.472 -10.228 1.00 72.75 85 ASP A N 1
ATOM 663 C CA . ASP A 1 85 ? -0.142 8.396 -9.180 1.00 72.75 85 ASP A CA 1
ATOM 664 C C . ASP A 1 85 ? -1.532 8.026 -9.741 1.00 72.75 85 ASP A C 1
ATOM 666 O O . ASP A 1 85 ? -2.176 8.810 -10.440 1.00 72.75 85 ASP A O 1
ATOM 670 N N . ILE A 1 86 ? -2.008 6.819 -9.420 1.00 72.94 86 ILE A N 1
ATOM 671 C CA . ILE A 1 86 ? -3.346 6.328 -9.793 1.00 72.94 86 ILE A CA 1
ATOM 672 C C . ILE A 1 86 ? -4.452 6.759 -8.815 1.00 72.94 86 ILE A C 1
ATOM 674 O O . ILE A 1 86 ? -5.634 6.544 -9.090 1.00 72.94 86 ILE A O 1
ATOM 678 N N . SER A 1 87 ? -4.084 7.350 -7.675 1.00 59.59 87 SER A N 1
ATOM 679 C CA . SER A 1 87 ? -4.998 7.812 -6.624 1.00 59.59 87 SER A CA 1
ATOM 680 C C . SER A 1 87 ? -5.472 9.256 -6.839 1.00 59.59 87 SER A C 1
ATOM 682 O O . SER A 1 87 ? -6.619 9.568 -6.520 1.00 59.59 87 SER A O 1
ATOM 684 N N . PHE A 1 88 ? -4.642 10.101 -7.468 1.00 43.81 88 PHE A N 1
ATOM 685 C CA . PHE A 1 88 ? -4.921 11.525 -7.731 1.00 43.81 88 PHE A CA 1
ATOM 686 C C . PHE A 1 88 ? -5.463 11.844 -9.126 1.00 43.81 88 PHE A C 1
ATOM 688 O O . PHE A 1 88 ? -5.649 13.016 -9.470 1.00 43.81 88 PHE A O 1
ATOM 695 N N . SER A 1 89 ? -5.788 10.834 -9.937 1.00 46.22 89 SER A N 1
ATOM 696 C CA . SER A 1 89 ? -6.575 11.086 -11.140 1.00 46.22 89 SER A CA 1
ATOM 697 C C . SER A 1 89 ? -7.882 11.769 -10.705 1.00 46.22 89 SER A C 1
ATOM 699 O O . SER A 1 89 ? -8.737 11.158 -10.064 1.00 46.22 89 SER A O 1
ATOM 701 N N . LYS A 1 90 ? -8.065 13.049 -11.068 1.00 38.53 90 LYS A N 1
ATOM 702 C CA . LYS A 1 90 ? -9.294 13.840 -10.821 1.00 38.53 90 LYS A CA 1
ATOM 703 C C . LYS A 1 90 ? -10.563 13.173 -11.390 1.00 38.53 90 LYS A C 1
ATOM 705 O O . LYS A 1 90 ? -11.672 13.666 -11.209 1.00 38.53 90 LYS A O 1
ATOM 710 N N . ARG A 1 91 ? -10.413 12.035 -12.072 1.00 41.66 91 ARG A N 1
ATOM 711 C CA . ARG A 1 91 ? -11.453 11.186 -12.638 1.00 41.66 91 ARG A CA 1
ATOM 712 C C . ARG A 1 91 ? -11.785 10.017 -11.701 1.00 41.66 91 ARG A C 1
ATOM 714 O O . ARG A 1 91 ? -11.602 8.872 -12.081 1.00 41.66 91 ARG A O 1
ATOM 721 N N . ARG A 1 92 ? -12.358 10.319 -10.526 1.00 44.72 92 ARG A N 1
ATOM 722 C CA . ARG A 1 92 ? -12.956 9.355 -9.567 1.00 44.72 92 ARG A CA 1
ATOM 723 C C . ARG A 1 92 ? -11.956 8.310 -9.003 1.00 44.72 92 ARG A C 1
ATOM 725 O O . ARG A 1 92 ? -10.956 7.992 -9.638 1.00 44.72 92 ARG A O 1
ATOM 732 N N . PRO A 1 93 ? -12.197 7.737 -7.805 1.00 50.50 93 PRO A N 1
ATOM 733 C CA . PRO A 1 93 ? -11.500 6.512 -7.407 1.00 50.50 93 PRO A CA 1
ATOM 734 C C . PRO A 1 93 ? -11.634 5.498 -8.542 1.00 50.50 93 PRO A C 1
ATOM 736 O O . PRO A 1 93 ? -12.740 5.327 -9.064 1.00 50.50 93 PRO A O 1
ATOM 739 N N . SER A 1 94 ? -10.516 4.888 -8.956 1.00 59.94 94 SER A N 1
ATOM 740 C CA . SER A 1 94 ? -10.506 4.001 -10.119 1.00 59.94 94 SER A CA 1
ATOM 741 C C . SER A 1 94 ? -11.667 3.005 -10.004 1.00 59.94 94 SER A C 1
ATOM 743 O O . SER A 1 94 ? -11.751 2.297 -8.991 1.00 59.94 94 SER A O 1
ATOM 745 N N . PRO A 1 95 ? -12.584 2.948 -10.990 1.00 70.31 95 PRO A N 1
ATOM 746 C CA . PRO A 1 95 ? -13.777 2.108 -10.905 1.00 70.31 95 PRO A CA 1
ATOM 747 C C . PRO A 1 95 ? -13.428 0.639 -10.633 1.00 70.31 95 PRO A C 1
ATOM 749 O O . PRO A 1 95 ? -14.221 -0.067 -10.012 1.00 70.31 95 PRO A O 1
ATOM 752 N N . ALA A 1 96 ? -12.220 0.199 -11.003 1.00 85.31 96 ALA A N 1
ATOM 753 C CA . ALA A 1 96 ? -11.699 -1.126 -10.703 1.00 85.31 96 ALA A CA 1
ATOM 754 C C . ALA A 1 96 ? -11.500 -1.378 -9.197 1.00 85.31 96 ALA A C 1
ATOM 756 O O . ALA A 1 96 ? -12.037 -2.359 -8.693 1.00 85.31 96 ALA A O 1
ATOM 757 N N . ILE A 1 97 ? -10.810 -0.497 -8.457 1.00 90.12 97 ILE A N 1
ATOM 758 C CA . ILE A 1 97 ? -10.551 -0.680 -7.010 1.00 90.12 97 ILE A CA 1
ATOM 759 C C . ILE A 1 97 ? -11.873 -0.796 -6.251 1.00 90.12 97 ILE A C 1
ATOM 761 O O . ILE A 1 97 ? -12.096 -1.764 -5.527 1.00 90.12 97 ILE A O 1
ATOM 765 N N . SER A 1 98 ? -12.786 0.146 -6.497 1.00 89.38 98 SER A N 1
ATOM 766 C CA . SER A 1 98 ? -14.120 0.141 -5.892 1.00 89.38 98 SER A CA 1
ATOM 767 C C . SER A 1 98 ? -14.893 -1.143 -6.228 1.00 89.38 98 SER A C 1
ATOM 769 O O . SER A 1 98 ? -15.497 -1.757 -5.348 1.00 89.38 98 SER A O 1
ATOM 771 N N . SER A 1 99 ? -14.837 -1.598 -7.486 1.00 90.50 99 SER A N 1
ATOM 772 C CA . SER A 1 99 ? -15.513 -2.827 -7.924 1.00 90.50 99 SER A CA 1
ATOM 773 C C . SER A 1 99 ? -14.929 -4.087 -7.285 1.00 90.50 99 SER A C 1
ATOM 775 O O . SER A 1 99 ? -15.690 -4.982 -6.911 1.00 90.50 99 SER A O 1
ATOM 777 N N . ILE A 1 100 ? -13.603 -4.159 -7.122 1.00 93.44 100 ILE A N 1
ATOM 778 C CA . ILE A 1 100 ? -12.924 -5.266 -6.437 1.00 93.44 100 ILE A CA 1
ATOM 779 C C . ILE A 1 100 ? -13.383 -5.322 -4.980 1.00 93.44 100 ILE A C 1
ATOM 781 O O . ILE A 1 100 ? -13.865 -6.364 -4.540 1.00 93.44 100 ILE A O 1
ATOM 785 N N . SER A 1 101 ? -13.315 -4.201 -4.257 1.00 93.94 101 SER A N 1
ATOM 786 C CA . SER A 1 101 ? -13.747 -4.119 -2.859 1.00 93.94 101 SER A CA 1
ATOM 787 C C . SER A 1 101 ? -15.202 -4.549 -2.686 1.00 93.94 101 SER A C 1
ATOM 789 O O . SER A 1 101 ? -15.504 -5.394 -1.848 1.00 93.94 101 SER A O 1
ATOM 791 N N . VAL A 1 102 ? -16.117 -4.029 -3.514 1.00 93.56 102 VAL A N 1
ATOM 792 C CA . VAL A 1 102 ? -17.535 -4.430 -3.483 1.00 93.56 102 VAL A CA 1
ATOM 793 C C . VAL A 1 102 ? -17.691 -5.926 -3.746 1.00 93.56 102 VAL A C 1
ATOM 795 O O . VAL A 1 102 ? -18.483 -6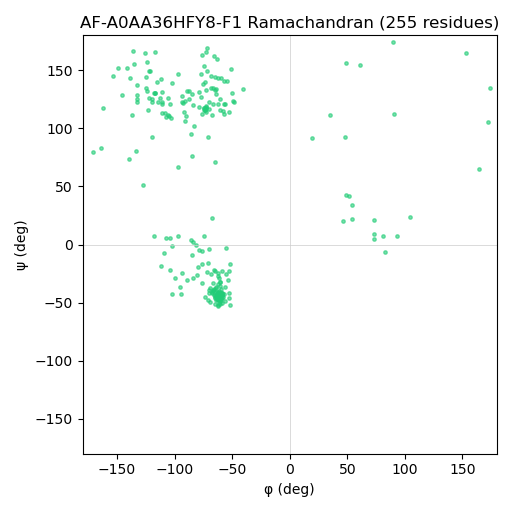.585 -3.078 1.00 93.56 102 VAL A O 1
ATOM 798 N N . SER A 1 103 ? -16.946 -6.474 -4.705 1.00 93.50 103 SER A N 1
ATOM 799 C CA . SER A 1 103 ? -17.024 -7.896 -5.051 1.00 93.50 103 SER A CA 1
ATOM 800 C C . SER A 1 103 ? -16.531 -8.792 -3.916 1.00 93.50 103 SER A C 1
ATOM 802 O O . SER A 1 103 ? -17.163 -9.809 -3.639 1.00 93.50 103 SER A O 1
ATOM 804 N N . LEU A 1 104 ? -15.463 -8.391 -3.218 1.00 94.56 104 LEU A N 1
ATOM 805 C CA . LEU A 1 104 ? -14.958 -9.092 -2.035 1.00 94.56 104 LEU A CA 1
ATOM 806 C C . LEU A 1 104 ? -15.982 -9.087 -0.894 1.00 94.56 104 LEU A C 1
ATOM 808 O O . LEU A 1 104 ? -16.218 -10.123 -0.282 1.00 94.56 104 LEU A O 1
ATOM 812 N N . LEU A 1 105 ? -16.635 -7.949 -0.651 1.00 94.31 105 LEU A N 1
ATOM 813 C CA . LEU A 1 105 ? -17.597 -7.783 0.445 1.00 94.31 105 LEU A CA 1
ATOM 814 C C . LEU A 1 105 ? -18.964 -8.437 0.192 1.00 94.31 105 LEU A C 1
ATOM 816 O O . LEU A 1 105 ? -19.727 -8.639 1.133 1.00 94.31 105 LEU A O 1
ATOM 820 N N . LYS A 1 106 ? -19.291 -8.772 -1.062 1.00 93.12 106 LYS A N 1
ATOM 821 C CA . LYS A 1 106 ? -20.526 -9.497 -1.413 1.00 93.12 106 LYS A CA 1
ATOM 822 C C . LYS A 1 106 ? -20.498 -10.967 -0.997 1.00 93.12 106 LYS A C 1
ATOM 824 O O . LYS A 1 106 ? -21.554 -11.578 -0.864 1.00 93.12 106 LYS A O 1
ATOM 829 N N . GLN A 1 107 ? -19.312 -11.544 -0.849 1.00 92.06 107 GLN A N 1
ATOM 830 C CA . GLN A 1 107 ? -19.134 -12.950 -0.508 1.00 92.06 107 GLN A CA 1
ATOM 831 C C . GLN A 1 107 ? -18.900 -13.099 0.995 1.00 92.06 107 GLN A C 1
ATOM 833 O O . GLN A 1 107 ? -18.259 -12.257 1.617 1.00 92.06 107 GLN A O 1
ATOM 838 N N . ARG A 1 108 ? -19.378 -14.201 1.588 1.00 89.62 108 ARG A N 1
ATOM 839 C CA . ARG A 1 108 ? -19.151 -14.478 3.019 1.00 89.62 108 ARG A CA 1
ATOM 840 C C . ARG A 1 108 ? -17.665 -14.663 3.335 1.00 89.62 108 ARG A C 1
ATOM 842 O O . ARG A 1 108 ? -17.195 -14.162 4.347 1.00 89.62 108 ARG A O 1
ATOM 849 N N . ASN A 1 109 ? -16.962 -15.397 2.475 1.00 93.38 109 ASN A N 1
ATOM 850 C CA . ASN A 1 109 ? -15.521 -15.603 2.532 1.00 93.38 109 ASN A CA 1
ATOM 851 C C . ASN A 1 109 ? -14.970 -15.366 1.126 1.00 93.38 109 ASN A C 1
ATOM 853 O O . ASN A 1 109 ? -15.400 -16.029 0.182 1.00 93.38 109 ASN A O 1
ATOM 857 N N . ALA A 1 110 ? -14.029 -14.439 0.985 1.00 95.31 110 ALA A N 1
ATOM 858 C CA . ALA A 1 110 ? -13.364 -14.163 -0.278 1.00 95.31 110 ALA A CA 1
ATOM 859 C C . ALA A 1 110 ? -11.886 -13.866 -0.054 1.00 95.31 110 ALA A C 1
ATOM 861 O O . ALA A 1 110 ? -11.489 -13.364 0.995 1.00 95.31 110 ALA A O 1
ATOM 862 N N . ALA A 1 111 ? -11.086 -14.163 -1.073 1.00 95.38 111 ALA A N 1
ATOM 863 C CA . ALA A 1 111 ? -9.673 -13.842 -1.113 1.00 95.38 111 ALA A CA 1
ATOM 864 C C . ALA A 1 111 ? -9.343 -13.211 -2.465 1.00 95.38 111 ALA A C 1
ATOM 866 O O . ALA A 1 111 ? -9.791 -13.685 -3.510 1.00 95.38 111 ALA A O 1
ATOM 867 N N . LEU A 1 112 ? -8.535 -12.154 -2.433 1.00 95.31 112 LEU A N 1
ATOM 868 C CA . LEU A 1 112 ? -7.908 -11.583 -3.615 1.00 95.31 112 LEU A CA 1
ATOM 869 C C . LEU A 1 112 ? -6.432 -11.959 -3.601 1.00 95.31 112 LEU A C 1
ATOM 871 O O . LEU A 1 112 ? -5.728 -11.677 -2.634 1.00 95.31 112 LEU A O 1
ATOM 875 N N . ILE A 1 113 ? -5.959 -12.559 -4.689 1.00 95.12 113 ILE A N 1
ATOM 876 C CA . ILE A 1 113 ? -4.548 -12.899 -4.856 1.00 95.12 113 ILE A CA 1
ATOM 877 C C . ILE A 1 113 ? -3.975 -11.999 -5.946 1.00 95.12 113 ILE A C 1
ATOM 879 O O . ILE A 1 113 ? -4.337 -12.119 -7.115 1.00 95.12 113 ILE A O 1
ATOM 883 N N . LEU A 1 114 ? -3.059 -11.115 -5.559 1.00 94.44 114 LEU A N 1
ATOM 884 C CA . LEU A 1 114 ? -2.324 -10.249 -6.477 1.00 94.44 114 LEU A CA 1
ATOM 885 C C . LEU A 1 114 ? -1.004 -10.926 -6.853 1.00 94.44 114 LEU A C 1
ATOM 887 O O . LEU A 1 114 ? -0.192 -11.248 -5.987 1.00 94.44 114 LEU A O 1
ATOM 891 N N . ARG A 1 115 ? -0.780 -11.144 -8.152 1.00 92.94 115 ARG A N 1
ATOM 892 C CA . ARG A 1 115 ? 0.444 -11.759 -8.692 1.00 92.94 115 ARG A CA 1
ATOM 893 C C . ARG A 1 115 ? 1.125 -10.812 -9.672 1.00 92.94 115 ARG A C 1
ATOM 895 O O . ARG A 1 115 ? 0.461 -10.024 -10.332 1.00 92.94 115 ARG A O 1
ATOM 902 N N . GLY A 1 116 ? 2.450 -10.892 -9.754 1.00 91.12 116 GLY A N 1
ATOM 903 C CA . GLY A 1 116 ? 3.252 -10.052 -10.643 1.00 91.12 116 GLY A CA 1
ATOM 904 C C . GLY A 1 116 ? 4.674 -9.842 -10.132 1.00 91.12 116 GLY A C 1
ATOM 905 O O . GLY A 1 116 ? 4.966 -10.077 -8.957 1.00 91.12 116 GLY A O 1
ATOM 906 N N . VAL A 1 117 ? 5.551 -9.360 -11.006 1.00 89.25 117 VAL A N 1
ATOM 907 C CA . VAL A 1 117 ? 6.970 -9.091 -10.713 1.00 89.25 117 VAL A CA 1
ATOM 908 C C . VAL A 1 117 ? 7.166 -7.854 -9.824 1.00 89.25 117 VAL A C 1
ATOM 910 O O . VAL A 1 117 ? 6.232 -7.078 -9.606 1.00 89.25 117 VAL A O 1
ATOM 913 N N . ALA A 1 118 ? 8.359 -7.667 -9.252 1.00 85.69 118 ALA A N 1
ATOM 914 C CA . ALA A 1 118 ? 8.696 -6.436 -8.528 1.00 85.69 118 ALA A CA 1
ATOM 915 C C . ALA A 1 118 ? 8.453 -5.200 -9.419 1.00 85.69 118 ALA A C 1
ATOM 917 O O . ALA A 1 118 ? 8.676 -5.255 -10.623 1.00 85.69 118 ALA A O 1
ATOM 918 N N . GLY A 1 119 ? 7.930 -4.114 -8.843 1.00 86.75 119 GLY A N 1
ATOM 919 C CA . GLY A 1 119 ? 7.570 -2.905 -9.596 1.00 86.75 119 GLY A CA 1
ATOM 920 C C . GLY A 1 119 ? 6.196 -2.935 -10.282 1.00 86.75 119 GLY A C 1
ATOM 921 O O . GLY A 1 119 ? 5.733 -1.899 -10.739 1.00 86.75 119 GLY A O 1
ATOM 922 N N . SER A 1 120 ? 5.466 -4.058 -10.285 1.00 90.69 120 SER A N 1
ATOM 923 C CA . SER A 1 120 ? 4.152 -4.148 -10.952 1.00 90.69 120 SER A CA 1
ATOM 924 C C . SER A 1 120 ? 2.983 -3.451 -10.221 1.00 90.69 120 SER A C 1
ATOM 926 O O . SER A 1 120 ? 1.831 -3.665 -10.581 1.00 90.69 120 SER A O 1
ATOM 928 N N . GLY A 1 121 ? 3.238 -2.695 -9.146 1.00 90.25 121 GLY A N 1
ATOM 929 C CA . GLY A 1 121 ? 2.206 -1.959 -8.394 1.00 90.25 121 GLY A CA 1
ATOM 930 C C . GLY A 1 121 ? 1.382 -2.772 -7.382 1.00 90.25 121 GLY A C 1
ATOM 931 O O . GLY A 1 121 ? 0.445 -2.236 -6.797 1.00 90.25 121 GLY A O 1
ATOM 932 N N . LYS A 1 122 ? 1.722 -4.048 -7.125 1.00 92.25 122 LYS A N 1
ATOM 933 C CA . LYS A 1 122 ? 0.956 -4.929 -6.209 1.00 92.25 122 LYS A CA 1
ATOM 934 C C . LYS A 1 122 ? 0.718 -4.311 -4.834 1.00 92.25 122 LYS A C 1
ATOM 936 O O . LYS A 1 122 ? -0.427 -4.269 -4.403 1.00 92.25 122 LYS A O 1
ATOM 941 N N . SER A 1 123 ? 1.780 -3.844 -4.171 1.00 91.06 123 SER A N 1
ATOM 942 C CA . SER A 1 123 ? 1.698 -3.302 -2.810 1.00 91.06 123 SER A CA 1
ATOM 943 C C . SER A 1 123 ? 0.763 -2.094 -2.759 1.00 91.06 123 SER A C 1
ATOM 945 O O . SER A 1 123 ? -0.189 -2.084 -1.983 1.00 91.06 123 SER A O 1
ATOM 947 N N . GLN A 1 124 ? 0.944 -1.145 -3.682 1.00 90.12 124 GLN A N 1
ATOM 948 C CA . GLN A 1 124 ? 0.099 0.044 -3.783 1.00 90.12 124 GLN A CA 1
ATOM 949 C C . GLN A 1 124 ? -1.373 -0.318 -4.026 1.00 90.12 124 GLN A C 1
ATOM 951 O O . GLN A 1 124 ? -2.257 0.193 -3.347 1.00 90.12 124 GLN A O 1
ATOM 956 N N . ILE A 1 125 ? -1.656 -1.241 -4.951 1.00 92.62 125 ILE A N 1
ATOM 957 C CA . ILE A 1 125 ? -3.029 -1.688 -5.220 1.00 92.62 125 ILE A CA 1
ATOM 958 C C . ILE A 1 125 ? -3.644 -2.387 -4.011 1.00 92.62 125 ILE A C 1
ATOM 960 O O . ILE A 1 125 ? -4.800 -2.116 -3.688 1.00 92.62 125 ILE A O 1
ATOM 964 N N . SER A 1 126 ? -2.901 -3.273 -3.339 1.00 94.12 126 SER A N 1
ATOM 965 C CA . SER A 1 126 ? -3.409 -3.947 -2.142 1.00 94.12 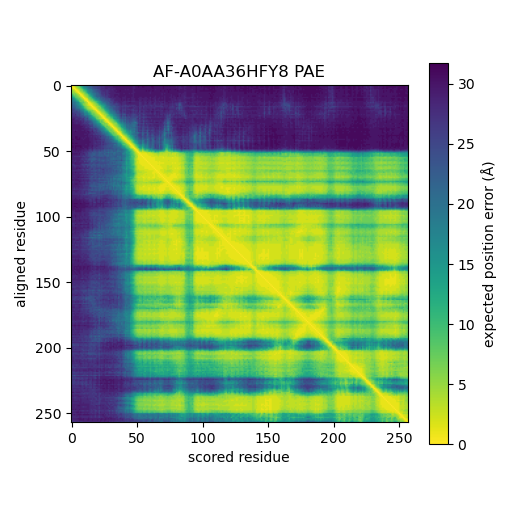126 SER A CA 1
ATOM 966 C C . SER A 1 126 ? -3.765 -2.950 -1.046 1.00 94.12 126 SER A C 1
ATOM 968 O O . SER A 1 126 ? -4.846 -3.059 -0.469 1.00 94.12 126 SER A O 1
ATOM 970 N N . GLU A 1 127 ? -2.917 -1.947 -0.814 1.00 92.94 127 GLU A N 1
ATOM 971 C CA . GLU A 1 127 ? -3.174 -0.888 0.161 1.00 92.94 127 GLU A CA 1
ATOM 972 C C . GLU A 1 127 ? -4.418 -0.080 -0.226 1.00 92.94 127 GLU A C 1
ATOM 974 O O . GLU A 1 127 ? -5.318 0.078 0.595 1.00 92.94 127 GLU A O 1
ATOM 979 N N . LEU A 1 128 ? -4.543 0.349 -1.488 1.00 92.62 128 LEU A N 1
ATOM 980 C CA . LEU A 1 128 ? -5.706 1.110 -1.959 1.00 92.62 128 LEU A CA 1
ATOM 981 C C . LEU A 1 128 ? -7.024 0.332 -1.834 1.00 92.62 128 LEU A C 1
ATOM 983 O O . LEU A 1 128 ? -8.038 0.910 -1.446 1.00 92.62 128 LEU A O 1
ATOM 987 N N . ILE A 1 129 ? -7.024 -0.971 -2.127 1.00 94.62 129 ILE A N 1
ATOM 988 C CA . ILE A 1 129 ? -8.202 -1.832 -1.936 1.00 94.62 129 ILE A CA 1
ATOM 989 C C . ILE A 1 129 ? -8.546 -1.933 -0.447 1.00 94.62 129 ILE A C 1
ATOM 991 O O . ILE A 1 129 ? -9.704 -1.771 -0.067 1.00 94.62 129 ILE A O 1
ATOM 995 N N . CYS A 1 130 ? -7.549 -2.154 0.411 1.00 94.94 130 CYS A N 1
ATOM 996 C CA . CYS A 1 130 ? -7.747 -2.243 1.857 1.00 94.94 130 CYS A CA 1
ATOM 997 C C . CYS A 1 130 ? -8.305 -0.942 2.445 1.00 94.94 130 CYS A C 1
ATOM 999 O O . CYS A 1 130 ? -9.228 -0.971 3.261 1.00 94.94 130 CYS A O 1
ATOM 1001 N N . LEU A 1 131 ? -7.789 0.199 1.991 1.00 93.06 131 LEU A N 1
ATOM 1002 C CA . LEU A 1 131 ? -8.262 1.524 2.375 1.00 93.06 131 LEU A CA 1
ATOM 1003 C C . LEU A 1 131 ? -9.681 1.799 1.859 1.00 93.06 131 LEU A C 1
ATOM 1005 O O . LEU A 1 131 ? -10.500 2.337 2.604 1.00 93.06 131 LEU A O 1
ATOM 1009 N N . ASP A 1 132 ? -10.016 1.390 0.631 1.00 92.62 132 ASP A N 1
ATOM 1010 C CA . ASP A 1 132 ? -11.382 1.490 0.101 1.00 92.62 132 ASP A CA 1
ATOM 1011 C C . ASP A 1 132 ? -12.367 0.628 0.911 1.00 92.62 132 ASP A C 1
ATOM 1013 O O . ASP A 1 132 ? -13.449 1.100 1.263 1.00 92.62 132 ASP A O 1
ATOM 1017 N N . ILE A 1 133 ? -11.981 -0.596 1.292 1.00 93.62 133 ILE A N 1
ATOM 1018 C CA . ILE A 1 133 ? -12.775 -1.450 2.190 1.00 93.62 133 ILE A CA 1
ATOM 1019 C C . ILE A 1 133 ? -12.973 -0.763 3.548 1.00 93.62 133 ILE A C 1
ATOM 1021 O O . ILE A 1 133 ? -14.111 -0.634 4.003 1.00 93.62 133 ILE A O 1
ATOM 1025 N N . ALA A 1 134 ? -11.902 -0.281 4.185 1.00 92.44 134 ALA A N 1
ATOM 1026 C CA . ALA A 1 134 ? -11.985 0.401 5.478 1.00 92.44 134 ALA A CA 1
ATOM 1027 C C . ALA A 1 134 ? -12.897 1.638 5.421 1.00 92.44 134 ALA A C 1
ATOM 1029 O O . ALA A 1 134 ? -13.766 1.812 6.280 1.00 92.44 134 ALA A O 1
ATOM 1030 N N . LYS A 1 135 ? -12.773 2.450 4.364 1.00 90.44 135 LYS A N 1
ATOM 1031 C CA . LYS A 1 135 ? -13.599 3.644 4.139 1.00 90.44 135 LYS A CA 1
ATOM 1032 C C . LYS A 1 135 ? -15.087 3.318 4.012 1.00 90.44 135 LYS A C 1
ATOM 1034 O O . LYS A 1 135 ? -15.917 4.115 4.436 1.00 90.44 135 LYS A O 1
ATOM 1039 N N . ARG A 1 136 ? -15.456 2.153 3.470 1.00 89.56 136 ARG A N 1
ATOM 1040 C CA . ARG A 1 136 ? -16.867 1.731 3.368 1.00 89.56 136 ARG A CA 1
ATOM 1041 C C . ARG A 1 136 ? -17.491 1.415 4.720 1.00 89.56 136 ARG A C 1
ATOM 1043 O O . ARG A 1 136 ? -18.659 1.726 4.925 1.00 89.56 136 ARG A O 1
ATOM 1050 N N . PHE A 1 137 ? -16.728 0.816 5.631 1.00 89.31 137 PHE A N 1
ATOM 1051 C CA . PHE A 1 137 ? -17.204 0.533 6.988 1.00 89.31 137 PHE A CA 1
ATOM 1052 C C . PHE A 1 137 ? -17.122 1.752 7.906 1.00 89.31 137 PHE A C 1
ATOM 1054 O O . PHE A 1 137 ? -17.894 1.852 8.857 1.00 89.31 137 PHE A O 1
ATOM 1061 N N . CYS A 1 138 ? -16.206 2.683 7.627 1.00 83.50 138 CYS A N 1
ATOM 1062 C CA . CYS A 1 138 ? -15.988 3.864 8.451 1.00 83.50 138 CYS A CA 1
ATOM 1063 C C . CYS A 1 138 ? -15.732 5.127 7.597 1.00 83.50 138 CYS A C 1
ATOM 1065 O O . CYS A 1 138 ? -14.604 5.617 7.542 1.00 83.50 138 CYS A O 1
ATOM 1067 N N . PRO A 1 139 ? -16.763 5.703 6.940 1.00 72.94 139 PRO A N 1
ATOM 1068 C CA . PRO A 1 139 ? -16.576 6.797 5.973 1.00 72.94 139 PRO A CA 1
ATOM 1069 C C . PRO A 1 139 ? -16.028 8.099 6.563 1.00 72.94 139 PRO A C 1
ATOM 1071 O O . PRO A 1 139 ? -15.486 8.924 5.833 1.00 72.94 139 PRO A O 1
ATOM 1074 N N . ARG A 1 140 ? -16.210 8.297 7.873 1.00 67.31 140 ARG A N 1
ATOM 1075 C CA . ARG A 1 140 ? -15.785 9.486 8.629 1.00 67.31 140 ARG A CA 1
ATOM 1076 C C . ARG A 1 140 ? -14.757 9.167 9.716 1.00 67.31 140 ARG A C 1
ATOM 1078 O O . ARG A 1 140 ? -14.516 10.014 10.567 1.00 67.31 140 ARG A O 1
ATOM 1085 N N . GLY A 1 141 ? -14.259 7.933 9.774 1.00 64.06 141 GLY A N 1
ATOM 1086 C CA . GLY A 1 141 ? -13.715 7.419 11.025 1.00 64.06 141 GLY A CA 1
ATOM 1087 C C . GLY A 1 141 ? -12.240 7.063 11.031 1.00 64.06 141 GLY A C 1
ATOM 1088 O O . GLY A 1 141 ? -11.582 6.891 10.006 1.00 64.06 141 GLY A O 1
ATOM 1089 N N . THR A 1 142 ? -11.783 6.903 12.267 1.00 82.25 142 THR A N 1
ATOM 1090 C CA . THR A 1 142 ? -10.424 6.597 12.713 1.00 82.25 142 THR A CA 1
ATOM 1091 C C . THR A 1 142 ? -9.828 5.354 12.061 1.00 82.25 142 THR A C 1
ATOM 1093 O O . THR A 1 142 ? -8.635 5.318 11.812 1.00 82.25 142 THR A O 1
ATOM 1096 N N . ILE A 1 143 ? -10.635 4.349 11.700 1.00 87.69 143 ILE A N 1
ATOM 1097 C CA . ILE A 1 143 ? -10.134 3.087 11.124 1.00 87.69 143 ILE A CA 1
ATOM 1098 C C . ILE A 1 143 ? -9.348 3.317 9.829 1.00 87.69 143 ILE A C 1
ATOM 1100 O O . ILE A 1 143 ? -8.321 2.677 9.619 1.00 87.69 143 ILE A O 1
ATOM 1104 N N . PHE A 1 144 ? -9.822 4.211 8.955 1.00 89.69 144 PHE A N 1
ATOM 1105 C CA . PHE A 1 144 ? -9.102 4.530 7.722 1.00 89.69 144 PHE A CA 1
ATOM 1106 C C . PHE A 1 144 ? -7.737 5.153 8.034 1.00 89.69 144 PHE A C 1
ATOM 1108 O O . PHE A 1 144 ? -6.736 4.727 7.463 1.00 89.69 144 PHE A O 1
ATOM 1115 N N . ALA A 1 145 ? -7.704 6.124 8.953 1.00 90.31 145 ALA A N 1
ATOM 1116 C CA . ALA A 1 145 ? -6.484 6.818 9.358 1.00 90.31 145 ALA A CA 1
ATOM 1117 C C . ALA A 1 145 ? -5.488 5.859 10.026 1.00 90.31 145 ALA A C 1
ATOM 1119 O O . ALA A 1 145 ? -4.345 5.779 9.591 1.00 90.31 145 ALA A O 1
ATOM 1120 N N . ILE A 1 146 ? -5.956 5.038 10.970 1.00 93.12 146 ILE A N 1
ATOM 1121 C CA . ILE A 1 146 ? -5.169 4.004 11.654 1.00 93.12 146 ILE A CA 1
ATOM 1122 C C . ILE A 1 146 ? -4.600 2.994 10.652 1.00 93.12 146 ILE A C 1
ATOM 1124 O O . ILE A 1 146 ? -3.423 2.652 10.713 1.00 93.12 146 ILE A O 1
ATOM 1128 N N . LEU A 1 147 ? -5.408 2.508 9.702 1.00 94.38 147 LEU A N 1
ATOM 1129 C CA . LEU A 1 147 ? -4.938 1.547 8.703 1.00 94.38 147 LEU A CA 1
ATOM 1130 C C . LEU A 1 147 ? -3.913 2.173 7.748 1.00 94.38 147 LEU A C 1
ATOM 1132 O O . LEU A 1 147 ? -2.905 1.546 7.429 1.00 94.38 147 LEU A O 1
ATOM 1136 N N . HIS A 1 148 ? -4.153 3.408 7.309 1.00 93.06 148 HIS A N 1
ATOM 1137 C CA . HIS A 1 148 ? -3.200 4.153 6.493 1.00 93.06 148 HIS A CA 1
ATOM 1138 C C . HIS A 1 148 ? -1.878 4.372 7.242 1.00 93.06 148 HIS A C 1
ATOM 1140 O O . HIS A 1 148 ? -0.812 4.081 6.700 1.00 93.06 148 HIS A O 1
ATOM 1146 N N . ALA A 1 149 ? -1.946 4.796 8.505 1.00 93.94 149 ALA A N 1
ATOM 1147 C CA . ALA A 1 149 ? -0.793 4.947 9.381 1.00 93.94 149 ALA A CA 1
ATOM 1148 C C . ALA A 1 149 ? -0.037 3.623 9.561 1.00 93.94 149 ALA A C 1
ATOM 1150 O O . ALA A 1 149 ? 1.183 3.596 9.440 1.00 93.94 149 ALA A O 1
ATOM 1151 N N . ALA A 1 150 ? -0.736 2.498 9.737 1.00 94.75 150 ALA A N 1
ATOM 1152 C CA . ALA A 1 150 ? -0.104 1.182 9.806 1.00 94.75 150 ALA A CA 1
ATOM 1153 C C . ALA A 1 150 ? 0.691 0.843 8.533 1.00 94.75 150 ALA A C 1
ATOM 1155 O O . ALA A 1 150 ? 1.810 0.338 8.633 1.00 94.75 150 ALA A O 1
ATOM 1156 N N . PHE A 1 151 ? 0.165 1.146 7.340 1.00 93.62 151 PHE A N 1
ATOM 1157 C CA . PHE A 1 151 ? 0.908 0.940 6.092 1.00 93.62 151 PHE A CA 1
ATOM 1158 C C . PHE A 1 151 ? 2.147 1.831 5.994 1.00 93.62 151 PHE A C 1
ATOM 1160 O O . PHE A 1 151 ? 3.222 1.333 5.655 1.00 93.62 151 PHE A O 1
ATOM 1167 N N . VAL A 1 152 ? 2.022 3.119 6.328 1.00 91.94 152 VAL A N 1
ATOM 1168 C CA . VAL A 1 152 ? 3.154 4.060 6.340 1.00 91.94 152 VAL A CA 1
ATOM 1169 C C . VAL A 1 152 ? 4.228 3.600 7.324 1.00 91.94 152 VAL A C 1
ATOM 1171 O O . VAL A 1 152 ? 5.397 3.525 6.953 1.00 91.94 152 VAL A O 1
ATOM 1174 N N . ALA A 1 153 ? 3.832 3.218 8.539 1.00 91.69 153 ALA A N 1
ATOM 1175 C CA . ALA A 1 153 ? 4.753 2.802 9.586 1.00 91.69 153 ALA A CA 1
ATOM 1176 C C . ALA A 1 153 ? 5.488 1.497 9.251 1.00 91.69 153 ALA A C 1
ATOM 1178 O O . ALA A 1 153 ? 6.675 1.372 9.531 1.00 91.69 153 ALA A O 1
ATOM 1179 N N . LEU A 1 154 ? 4.813 0.526 8.626 1.00 90.19 154 LEU A N 1
ATOM 1180 C CA . LEU A 1 154 ? 5.415 -0.768 8.292 1.00 90.19 154 LEU A CA 1
ATOM 1181 C C . LEU A 1 154 ? 6.356 -0.705 7.085 1.00 90.19 154 LEU A C 1
ATOM 1183 O O . LEU A 1 154 ? 7.339 -1.449 7.039 1.00 90.19 154 LEU A O 1
ATOM 1187 N N . ARG A 1 155 ? 6.070 0.155 6.100 1.00 89.38 155 ARG A N 1
ATOM 1188 C CA . ARG A 1 155 ? 6.742 0.154 4.791 1.00 89.38 155 ARG A CA 1
ATOM 1189 C C . ARG A 1 155 ? 8.277 0.208 4.874 1.00 89.38 155 ARG A C 1
ATOM 1191 O O . ARG A 1 155 ? 8.898 -0.623 4.204 1.00 89.38 155 ARG A O 1
ATOM 1198 N N . PRO A 1 156 ? 8.920 1.070 5.688 1.00 88.12 156 PRO A N 1
ATOM 1199 C CA . PRO A 1 156 ? 10.383 1.127 5.773 1.00 88.12 156 PRO A CA 1
ATOM 1200 C C . PRO A 1 156 ? 11.025 -0.175 6.279 1.00 88.12 156 PRO A C 1
ATOM 1202 O O . PRO A 1 156 ? 12.165 -0.478 5.926 1.00 88.12 156 PRO A O 1
ATOM 1205 N N . PHE A 1 157 ? 10.300 -0.969 7.073 1.00 85.94 157 PHE A N 1
ATOM 1206 C CA . PHE A 1 157 ? 10.801 -2.216 7.660 1.00 85.94 157 PHE A CA 1
ATOM 1207 C C . PHE A 1 157 ? 10.684 -3.420 6.718 1.00 85.94 157 PHE A C 1
ATOM 1209 O O . PHE A 1 157 ? 11.485 -4.347 6.802 1.00 85.94 157 PHE A O 1
ATOM 1216 N N . ILE A 1 158 ? 9.695 -3.413 5.819 1.00 87.75 158 ILE A N 1
ATOM 1217 C CA . ILE A 1 158 ? 9.369 -4.552 4.937 1.00 87.75 158 ILE A CA 1
ATOM 1218 C C . ILE A 1 158 ? 9.755 -4.322 3.470 1.00 87.75 158 ILE A C 1
ATOM 1220 O O . ILE A 1 158 ? 9.390 -5.117 2.596 1.00 87.75 158 ILE A O 1
ATOM 1224 N N . THR A 1 159 ? 10.434 -3.210 3.178 1.00 87.81 159 THR A N 1
ATOM 1225 C CA . THR A 1 159 ? 10.895 -2.863 1.831 1.00 87.81 159 THR A CA 1
ATOM 1226 C C . THR A 1 159 ? 12.403 -2.659 1.785 1.00 87.81 159 THR A C 1
ATOM 1228 O O . THR A 1 159 ? 13.027 -2.241 2.760 1.00 87.81 159 THR A O 1
ATOM 1231 N N . ILE A 1 160 ? 12.981 -2.967 0.629 1.00 85.50 160 ILE A N 1
ATOM 1232 C CA . ILE A 1 160 ? 14.377 -2.715 0.279 1.00 85.50 160 ILE A CA 1
ATOM 1233 C C . ILE A 1 160 ? 14.438 -1.883 -0.996 1.00 85.50 160 ILE A C 1
ATOM 1235 O O . ILE A 1 160 ? 13.541 -1.947 -1.845 1.00 85.50 160 ILE A O 1
ATOM 1239 N N . ASN A 1 161 ? 15.557 -1.194 -1.165 1.00 79.12 161 ASN A N 1
ATOM 1240 C CA . ASN A 1 161 ? 15.948 -0.639 -2.444 1.00 79.12 161 ASN A CA 1
ATOM 1241 C C . ASN A 1 161 ? 16.692 -1.697 -3.267 1.00 79.12 161 ASN A C 1
ATOM 1243 O O . ASN A 1 161 ? 17.642 -2.319 -2.786 1.00 79.12 161 ASN A O 1
ATOM 1247 N N . ASN A 1 162 ? 16.277 -1.893 -4.515 1.00 75.38 162 ASN A N 1
ATOM 1248 C CA . ASN A 1 162 ? 17.058 -2.624 -5.501 1.00 75.38 162 ASN A CA 1
ATOM 1249 C C . ASN A 1 162 ? 17.035 -1.896 -6.850 1.00 75.38 162 ASN A C 1
ATOM 1251 O O . ASN A 1 162 ? 16.187 -1.044 -7.093 1.00 75.38 162 ASN A O 1
ATOM 1255 N N . LYS A 1 163 ? 17.928 -2.296 -7.762 1.00 73.56 163 LYS A N 1
ATOM 1256 C CA . LYS A 1 163 ? 18.101 -1.686 -9.096 1.00 73.56 163 LYS A CA 1
ATOM 1257 C C . LYS A 1 163 ? 16.830 -1.550 -9.952 1.00 73.56 163 LYS A C 1
ATOM 1259 O O . LYS A 1 163 ? 16.858 -0.841 -10.948 1.00 73.56 163 LYS A O 1
ATOM 1264 N N . HIS A 1 164 ? 15.757 -2.264 -9.613 1.00 72.94 164 HIS A N 1
ATOM 1265 C CA . HIS A 1 164 ? 14.514 -2.308 -10.385 1.00 72.94 164 HIS A CA 1
ATOM 1266 C C . HIS A 1 164 ? 13.338 -1.635 -9.669 1.00 72.94 164 HIS A C 1
ATOM 1268 O O . HIS A 1 164 ? 12.322 -1.353 -10.301 1.00 72.94 164 HIS A O 1
ATOM 1274 N N . ASN A 1 165 ? 13.425 -1.441 -8.350 1.00 75.31 165 ASN A N 1
ATOM 1275 C CA . ASN A 1 165 ? 12.358 -0.892 -7.526 1.00 75.31 165 ASN A CA 1
ATOM 1276 C C . ASN A 1 165 ? 12.910 -0.394 -6.179 1.00 75.31 165 ASN A C 1
ATOM 1278 O O . ASN A 1 165 ? 13.349 -1.191 -5.345 1.00 75.31 165 ASN A O 1
ATOM 1282 N N . ASN A 1 166 ? 12.776 0.910 -5.934 1.00 78.19 166 ASN A N 1
ATOM 1283 C CA . ASN A 1 166 ? 13.251 1.565 -4.711 1.00 78.19 166 ASN A CA 1
ATOM 1284 C C . ASN A 1 166 ? 12.423 1.196 -3.463 1.00 78.19 166 ASN A C 1
ATOM 1286 O O . ASN A 1 166 ? 12.861 1.407 -2.335 1.00 78.19 166 ASN A O 1
ATOM 1290 N N . GLN A 1 167 ? 11.232 0.621 -3.655 1.00 83.12 167 GLN A N 1
ATOM 1291 C CA . GLN A 1 167 ? 10.348 0.132 -2.594 1.00 83.12 167 GLN A CA 1
ATOM 1292 C C . GLN A 1 167 ? 9.948 -1.326 -2.854 1.00 83.12 167 GLN A C 1
ATOM 1294 O O . GLN A 1 167 ? 8.769 -1.694 -2.892 1.00 83.12 167 GLN A O 1
ATOM 1299 N N . SER A 1 168 ? 10.933 -2.187 -3.100 1.00 85.56 168 SER A N 1
ATOM 1300 C CA . SER A 1 168 ? 10.672 -3.609 -3.309 1.00 85.56 168 SER A CA 1
ATOM 1301 C C . SER A 1 168 ? 10.314 -4.280 -1.993 1.00 85.56 168 SER A C 1
ATOM 1303 O O . SER A 1 168 ? 11.121 -4.304 -1.071 1.00 85.56 168 SER A O 1
ATOM 1305 N N . SER A 1 169 ? 9.114 -4.853 -1.900 1.00 85.56 169 SER A N 1
ATOM 1306 C CA . SER A 1 169 ? 8.726 -5.627 -0.721 1.00 85.56 169 SER A CA 1
ATOM 1307 C C . SER A 1 169 ? 9.528 -6.927 -0.634 1.00 85.56 169 SER A C 1
ATOM 1309 O O . SER A 1 169 ? 9.667 -7.628 -1.636 1.00 85.56 169 SER A O 1
ATOM 1311 N N . THR A 1 170 ? 10.030 -7.239 0.560 1.00 85.06 170 THR A N 1
ATOM 1312 C CA . THR A 1 170 ? 10.738 -8.492 0.897 1.00 85.06 170 THR A CA 1
ATOM 1313 C C . THR A 1 170 ? 9.870 -9.463 1.693 1.00 85.06 170 THR A C 1
ATOM 1315 O O . THR A 1 170 ? 10.341 -10.505 2.155 1.00 85.06 170 THR A O 1
ATOM 1318 N N . ALA A 1 171 ? 8.592 -9.127 1.870 1.00 84.31 171 ALA A N 1
ATOM 1319 C CA . ALA A 1 171 ? 7.649 -9.891 2.663 1.00 84.31 171 ALA A CA 1
ATOM 1320 C C . ALA A 1 171 ? 6.413 -10.265 1.844 1.00 84.31 171 ALA A C 1
ATOM 1322 O O . ALA A 1 171 ? 5.895 -9.479 1.050 1.00 84.31 171 ALA A O 1
ATOM 1323 N N . LEU A 1 172 ? 5.882 -11.457 2.100 1.00 86.25 172 LEU A N 1
ATOM 1324 C CA . LEU A 1 172 ? 4.519 -11.785 1.715 1.00 86.25 172 LEU A CA 1
ATOM 1325 C C . LEU A 1 172 ? 3.565 -11.022 2.640 1.00 86.25 172 LEU A C 1
ATOM 1327 O O . LEU A 1 172 ? 3.504 -11.306 3.838 1.00 86.25 172 LEU A O 1
ATOM 1331 N N . ALA A 1 173 ? 2.812 -10.078 2.080 1.00 91.38 173 ALA A N 1
ATOM 1332 C CA . ALA A 1 173 ? 1.773 -9.353 2.801 1.00 91.38 173 ALA A CA 1
ATOM 1333 C C . ALA A 1 173 ? 0.439 -10.112 2.736 1.00 91.38 173 ALA A C 1
ATOM 1335 O O . ALA A 1 173 ? -0.072 -10.415 1.657 1.00 91.38 173 ALA A O 1
ATOM 1336 N N . HIS A 1 174 ? -0.141 -10.395 3.900 1.00 94.25 174 HIS A N 1
ATOM 1337 C CA . HIS A 1 174 ? -1.460 -10.994 4.054 1.00 94.25 174 HIS A CA 1
ATOM 1338 C C . HIS A 1 174 ? -2.335 -10.082 4.920 1.00 94.25 174 HIS A C 1
ATOM 1340 O O . HIS A 1 174 ? -2.049 -9.845 6.093 1.00 94.25 174 HIS A O 1
ATOM 1346 N N . MET A 1 175 ? -3.401 -9.562 4.315 1.00 95.56 175 MET A N 1
ATOM 1347 C CA . MET A 1 175 ? -4.310 -8.590 4.920 1.00 95.56 175 MET A CA 1
ATOM 1348 C C . MET A 1 175 ? -5.683 -9.241 5.093 1.00 95.56 175 MET A C 1
ATOM 1350 O O . MET A 1 175 ? -6.273 -9.719 4.126 1.00 95.56 175 MET A O 1
ATOM 1354 N N . GLU A 1 176 ? -6.183 -9.281 6.324 1.00 96.31 176 GLU A N 1
ATOM 1355 C CA . GLU A 1 176 ? -7.416 -9.983 6.692 1.00 96.31 176 GLU A CA 1
ATOM 1356 C C . GLU A 1 176 ? -8.407 -8.994 7.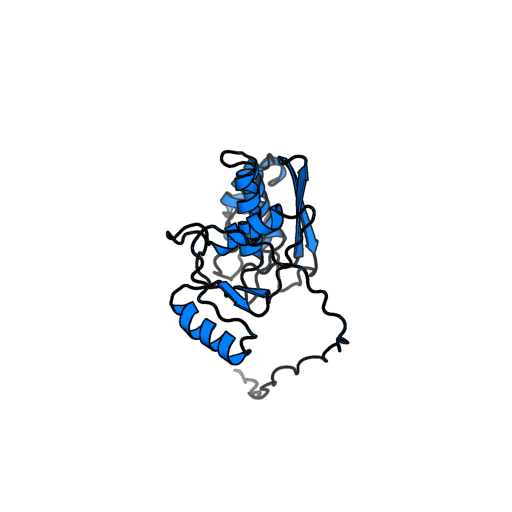319 1.00 96.31 176 GLU A C 1
ATOM 1358 O O . GLU A 1 176 ? -8.076 -8.305 8.284 1.00 96.31 176 GLU A O 1
ATOM 1363 N N . PHE A 1 177 ? -9.626 -8.938 6.777 1.00 95.94 177 PHE A N 1
ATOM 1364 C CA . PHE A 1 177 ? -10.723 -8.113 7.287 1.00 95.94 177 PHE A CA 1
ATOM 1365 C C . PHE A 1 177 ? -11.776 -9.015 7.930 1.00 95.94 177 PHE A C 1
ATOM 1367 O O . PHE A 1 177 ? -12.453 -9.786 7.252 1.00 95.94 177 PHE A O 1
ATOM 1374 N N . CYS A 1 178 ? -11.934 -8.906 9.244 1.00 94.62 178 CYS A N 1
ATOM 1375 C CA . CYS A 1 178 ? -12.924 -9.656 10.003 1.00 94.62 178 CYS A CA 1
ATOM 1376 C C . CYS A 1 178 ? -14.226 -8.854 10.053 1.00 94.62 178 CYS A C 1
ATOM 1378 O O . CYS A 1 178 ? -14.289 -7.827 10.731 1.00 94.62 178 CYS A O 1
ATOM 1380 N N . ILE A 1 179 ? -15.277 -9.312 9.376 1.00 93.81 179 ILE A N 1
ATOM 1381 C CA . ILE A 1 179 ? -16.567 -8.610 9.328 1.00 93.81 179 ILE A CA 1
ATOM 1382 C C . ILE A 1 179 ? -17.644 -9.486 9.963 1.00 93.81 179 ILE A C 1
ATOM 1384 O O . ILE A 1 179 ? -17.791 -10.658 9.620 1.00 93.81 179 ILE A O 1
ATOM 1388 N N . ARG A 1 180 ? -18.422 -8.916 10.885 1.00 91.94 180 ARG A N 1
ATOM 1389 C CA . ARG A 1 180 ? -19.540 -9.598 11.547 1.00 91.94 180 ARG A CA 1
ATOM 1390 C C . ARG A 1 180 ? -20.761 -8.694 11.539 1.00 91.94 180 ARG A C 1
ATOM 1392 O O . ARG A 1 180 ? -20.675 -7.540 11.942 1.00 91.94 180 ARG A O 1
ATOM 1399 N N . ASN A 1 181 ? -21.899 -9.219 11.087 1.00 89.69 181 ASN A N 1
ATOM 1400 C CA . ASN A 1 181 ? -23.178 -8.498 11.050 1.00 89.69 181 ASN A CA 1
ATOM 1401 C C . ASN A 1 181 ? -23.075 -7.117 10.363 1.00 89.69 181 ASN A C 1
ATOM 1403 O O . ASN A 1 181 ? -23.594 -6.124 10.866 1.00 89.69 181 ASN A O 1
ATOM 1407 N N . GLY A 1 182 ? -22.341 -7.043 9.247 1.00 87.25 182 GLY A N 1
ATOM 1408 C CA . GLY A 1 182 ? -22.139 -5.798 8.495 1.00 87.25 182 GLY A CA 1
ATOM 1409 C C . GLY A 1 182 ? -21.203 -4.779 9.156 1.00 87.25 182 GLY A C 1
ATOM 1410 O O . GLY A 1 182 ? -21.107 -3.655 8.674 1.00 87.25 182 GLY A O 1
ATOM 1411 N N . ARG A 1 183 ? -20.503 -5.144 10.237 1.00 89.94 183 ARG A N 1
ATOM 1412 C CA . ARG A 1 183 ? -19.531 -4.287 10.927 1.00 89.94 183 ARG A CA 1
ATOM 1413 C C . ARG A 1 183 ? -18.126 -4.860 10.821 1.00 89.94 183 ARG A C 1
ATOM 1415 O O . ARG A 1 183 ? -17.936 -6.070 10.962 1.00 89.94 183 ARG A O 1
ATOM 1422 N N . LEU A 1 184 ? -17.146 -3.988 10.606 1.00 91.75 184 LEU A N 1
ATOM 1423 C CA . LEU A 1 184 ? -15.739 -4.360 10.664 1.00 91.75 184 LEU A CA 1
ATOM 1424 C C . LEU A 1 184 ? -15.326 -4.546 12.127 1.00 91.75 184 LEU A C 1
ATOM 1426 O O . LEU A 1 184 ? -15.393 -3.608 12.914 1.00 91.75 184 LEU A O 1
ATOM 1430 N N . MET A 1 185 ? -14.924 -5.764 12.479 1.00 92.56 185 MET A N 1
ATOM 1431 C CA . MET A 1 185 ? -14.511 -6.143 13.831 1.00 92.56 185 MET A CA 1
ATOM 1432 C C . MET A 1 185 ? -12.997 -6.041 14.013 1.00 92.56 185 MET A C 1
ATOM 1434 O O . MET A 1 185 ? -12.536 -5.580 15.050 1.00 92.56 185 MET A O 1
ATOM 1438 N N . CYS A 1 186 ? -12.225 -6.496 13.022 1.00 92.75 186 CYS A N 1
ATOM 1439 C CA . CYS A 1 186 ? -10.770 -6.395 13.028 1.00 92.75 186 CYS A CA 1
ATOM 1440 C C . CYS A 1 186 ? -10.182 -6.263 11.627 1.00 92.75 186 CYS A C 1
ATOM 1442 O O . CYS A 1 186 ? -10.734 -6.783 10.658 1.00 92.75 186 CYS A O 1
ATOM 1444 N N . VAL A 1 187 ? -9.021 -5.613 11.554 1.00 94.44 187 VAL A N 1
ATOM 1445 C CA . VAL A 1 187 ? -8.090 -5.702 10.426 1.00 94.44 187 VAL A CA 1
ATOM 1446 C C . VAL A 1 187 ? -6.803 -6.313 10.960 1.00 94.44 187 VAL A C 1
ATOM 1448 O O . VAL A 1 187 ? -6.299 -5.881 11.994 1.00 94.44 187 VAL A O 1
ATOM 1451 N N . ARG A 1 188 ? -6.282 -7.340 10.289 1.00 95.31 188 ARG A N 1
ATOM 1452 C CA . ARG A 1 188 ? -5.006 -7.968 10.647 1.00 95.31 188 ARG A CA 1
ATOM 1453 C C . ARG A 1 188 ? -4.043 -7.842 9.482 1.00 95.31 188 ARG A C 1
ATOM 1455 O O . ARG A 1 188 ? -4.349 -8.283 8.377 1.00 95.31 188 ARG A O 1
ATOM 1462 N N . LEU A 1 189 ? -2.875 -7.276 9.759 1.00 94.44 189 LEU A N 1
ATOM 1463 C CA . LEU A 1 189 ? -1.771 -7.168 8.815 1.00 94.44 189 LEU A CA 1
ATOM 1464 C C . LEU A 1 189 ? -0.706 -8.187 9.218 1.00 94.44 189 LEU A C 1
ATOM 1466 O O . LEU A 1 189 ? -0.096 -8.067 10.277 1.00 94.44 189 LEU A O 1
ATOM 1470 N N . LYS A 1 190 ? -0.511 -9.216 8.398 1.00 93.19 190 LYS A N 1
ATOM 1471 C CA . LYS A 1 190 ? 0.487 -10.267 8.610 1.00 93.19 190 LYS A CA 1
ATOM 1472 C C . LYS A 1 190 ? 1.546 -10.145 7.521 1.00 93.19 190 LYS A C 1
ATOM 1474 O O . LYS A 1 190 ? 1.209 -10.159 6.340 1.00 93.19 190 LYS A O 1
ATOM 1479 N N . HIS A 1 191 ? 2.809 -10.046 7.917 1.00 89.19 191 HIS A N 1
ATOM 1480 C CA . HIS A 1 191 ? 3.940 -9.996 6.996 1.00 89.19 191 HIS A CA 1
ATOM 1481 C C . HIS A 1 191 ? 4.855 -11.180 7.273 1.00 89.19 191 HIS A C 1
ATOM 1483 O O . HIS A 1 191 ? 5.326 -11.355 8.394 1.00 89.19 191 HIS A O 1
ATOM 1489 N N . PHE A 1 192 ? 5.089 -11.998 6.251 1.00 86.75 192 PHE A N 1
ATOM 1490 C CA . PHE A 1 192 ? 6.003 -13.132 6.329 1.00 86.75 192 PHE A CA 1
ATOM 1491 C C . PHE A 1 192 ? 7.251 -12.786 5.528 1.00 86.75 192 PHE A C 1
ATOM 1493 O O . PHE A 1 192 ? 7.179 -12.678 4.304 1.00 86.75 192 PHE A O 1
ATOM 1500 N N . MET A 1 193 ? 8.371 -12.561 6.213 1.00 81.31 193 MET A N 1
ATOM 1501 C CA . MET A 1 193 ? 9.639 -12.227 5.562 1.00 81.31 193 MET A CA 1
ATOM 1502 C C . MET A 1 193 ? 10.073 -13.396 4.674 1.00 81.31 193 MET A C 1
ATOM 1504 O O . MET A 1 193 ? 10.208 -14.518 5.160 1.00 81.31 193 MET A O 1
ATOM 1508 N N . LEU A 1 194 ? 10.240 -13.136 3.378 1.00 74.69 194 LEU A N 1
ATOM 1509 C CA . LEU A 1 194 ? 10.659 -14.137 2.393 1.00 74.69 194 LEU A CA 1
ATOM 1510 C C . LEU A 1 194 ? 12.170 -14.095 2.176 1.00 74.69 194 LEU A C 1
ATOM 1512 O O . LEU A 1 194 ? 12.798 -15.141 2.046 1.00 74.69 194 LEU A O 1
ATOM 1516 N N . ASP A 1 195 ? 12.739 -12.891 2.203 1.00 69.06 195 ASP A N 1
ATOM 1517 C CA . ASP A 1 195 ? 14.163 -12.661 2.008 1.00 69.06 195 ASP A CA 1
ATOM 1518 C C . ASP A 1 195 ? 14.775 -12.039 3.266 1.00 69.06 195 ASP A C 1
ATOM 1520 O O . ASP A 1 195 ? 14.283 -11.037 3.795 1.00 69.06 195 ASP A O 1
ATOM 1524 N N . SER A 1 196 ? 15.888 -12.604 3.736 1.00 60.22 196 SER A N 1
ATOM 1525 C CA . SER A 1 196 ? 16.754 -11.909 4.688 1.00 60.22 196 SER A CA 1
ATOM 1526 C C . SER A 1 196 ? 17.496 -10.787 3.950 1.00 60.22 196 SER A C 1
ATOM 1528 O O . SER A 1 196 ? 18.064 -11.069 2.888 1.00 60.22 196 SER A O 1
ATOM 1530 N N . PRO A 1 197 ? 17.561 -9.554 4.488 1.00 57.28 197 PRO A N 1
ATOM 1531 C CA . PRO A 1 197 ? 18.351 -8.481 3.892 1.00 57.28 197 PRO A CA 1
ATOM 1532 C C . PRO A 1 197 ? 19.791 -8.961 3.668 1.00 57.28 197 PRO A C 1
ATOM 1534 O O . PRO A 1 197 ? 20.508 -9.278 4.619 1.00 57.28 197 PRO A O 1
ATOM 1537 N N . SER A 1 198 ? 20.216 -9.079 2.411 1.00 57.50 198 SER A N 1
ATOM 1538 C CA . SER A 1 198 ? 21.605 -9.414 2.094 1.00 57.50 198 SER A CA 1
ATOM 1539 C C . SER A 1 198 ? 22.489 -8.181 2.311 1.00 57.50 198 SER A C 1
ATOM 1541 O O . SER A 1 198 ? 22.000 -7.050 2.354 1.00 57.50 198 SER A O 1
ATOM 1543 N N . ARG A 1 199 ? 23.816 -8.356 2.407 1.00 52.44 199 ARG A N 1
ATOM 1544 C CA . ARG A 1 199 ? 24.764 -7.236 2.614 1.00 52.44 199 ARG A CA 1
ATOM 1545 C C . ARG A 1 199 ? 24.615 -6.091 1.591 1.00 52.44 199 ARG A C 1
ATOM 1547 O O . ARG A 1 199 ? 25.009 -4.969 1.904 1.00 52.44 199 ARG A O 1
ATOM 1554 N N . GLY A 1 200 ? 24.049 -6.362 0.408 1.00 55.78 200 GLY A N 1
ATOM 1555 C CA . GLY A 1 200 ? 23.804 -5.386 -0.663 1.00 55.78 200 GLY A CA 1
ATOM 1556 C C . GLY A 1 200 ? 22.357 -4.887 -0.800 1.00 55.78 200 GLY A C 1
ATOM 1557 O O . GLY A 1 200 ? 22.098 -4.058 -1.662 1.00 55.78 200 GLY A O 1
ATOM 1558 N N . CYS A 1 201 ? 21.414 -5.369 0.014 1.00 57.69 201 CYS A N 1
ATOM 1559 C CA . CYS A 1 201 ? 20.002 -4.971 -0.023 1.00 57.69 201 CYS A CA 1
ATOM 1560 C C . CYS A 1 201 ? 19.524 -4.686 1.402 1.00 57.69 201 CYS A C 1
ATOM 1562 O O . CYS A 1 201 ? 18.938 -5.542 2.063 1.00 57.69 201 CYS A O 1
ATOM 1564 N N . ARG A 1 202 ? 19.843 -3.487 1.895 1.00 70.56 202 ARG A N 1
ATOM 1565 C CA . ARG A 1 202 ? 19.460 -3.037 3.238 1.00 70.56 202 ARG A CA 1
ATOM 1566 C C . ARG A 1 202 ? 17.988 -2.626 3.249 1.00 70.56 202 ARG A C 1
ATOM 1568 O O . ARG A 1 202 ? 17.480 -2.119 2.251 1.00 70.56 202 ARG A O 1
ATOM 1575 N N . ALA A 1 203 ? 17.319 -2.843 4.379 1.00 78.56 203 ALA A N 1
ATOM 1576 C CA . ALA A 1 203 ? 15.959 -2.358 4.589 1.00 78.56 203 ALA A CA 1
ATOM 1577 C C . ALA A 1 203 ? 15.908 -0.826 4.477 1.00 78.56 203 ALA A C 1
ATOM 1579 O O . ALA A 1 203 ? 16.833 -0.135 4.918 1.00 78.56 203 ALA A O 1
ATOM 1580 N N . ASN A 1 204 ? 14.820 -0.306 3.911 1.00 86.31 204 ASN A N 1
ATOM 1581 C CA . ASN A 1 204 ? 14.652 1.121 3.641 1.00 86.31 204 ASN A CA 1
ATOM 1582 C C . ASN A 1 204 ? 14.659 1.977 4.912 1.00 86.31 204 ASN A C 1
ATOM 1584 O O . ASN A 1 204 ? 15.066 3.130 4.847 1.00 86.31 204 ASN A O 1
ATOM 1588 N N . ILE A 1 205 ? 14.322 1.413 6.077 1.00 85.94 205 ILE A N 1
ATOM 1589 C CA . ILE A 1 205 ? 14.468 2.077 7.382 1.00 85.94 205 ILE A CA 1
ATOM 1590 C C . ILE A 1 205 ? 15.886 2.621 7.602 1.00 85.94 205 ILE A C 1
ATOM 1592 O O . ILE A 1 205 ? 16.041 3.754 8.042 1.00 85.94 205 ILE A O 1
ATOM 1596 N N . PHE A 1 206 ? 16.928 1.875 7.222 1.00 82.88 206 PHE A N 1
ATOM 1597 C CA . PHE A 1 206 ? 18.305 2.349 7.378 1.00 82.88 206 PHE A CA 1
ATOM 1598 C C . PHE A 1 206 ? 18.622 3.494 6.423 1.00 82.88 206 PHE A C 1
ATOM 1600 O O . PHE A 1 206 ? 19.315 4.426 6.810 1.00 82.88 206 PHE A O 1
ATOM 1607 N N . ALA A 1 207 ? 18.123 3.428 5.187 1.00 81.38 207 ALA A N 1
ATOM 1608 C CA . ALA A 1 207 ? 18.318 4.484 4.200 1.00 81.38 207 ALA A CA 1
ATOM 1609 C C . ALA A 1 207 ? 17.588 5.773 4.587 1.00 81.38 207 ALA A C 1
ATOM 1611 O O . ALA A 1 207 ? 18.146 6.859 4.477 1.00 81.38 207 ALA A O 1
ATOM 1612 N N . MET A 1 208 ? 16.369 5.638 5.102 1.00 85.75 208 MET A N 1
ATOM 1613 C CA . MET A 1 208 ? 15.574 6.744 5.614 1.00 85.75 208 MET A CA 1
ATOM 1614 C C . MET A 1 208 ? 16.268 7.426 6.798 1.00 85.75 208 MET A C 1
ATOM 1616 O O . MET A 1 208 ? 16.473 8.631 6.754 1.00 85.75 208 MET A O 1
ATOM 1620 N N . LEU A 1 209 ? 16.718 6.673 7.810 1.00 84.81 209 LEU A N 1
ATOM 1621 C CA . LEU A 1 209 ? 17.430 7.251 8.961 1.00 84.81 209 LEU A CA 1
ATOM 1622 C C . LEU A 1 209 ? 18.772 7.890 8.560 1.00 84.81 209 LEU A C 1
ATOM 1624 O O . LEU A 1 209 ? 19.147 8.928 9.092 1.00 84.81 209 LEU A O 1
ATOM 1628 N N . ALA A 1 210 ? 19.492 7.289 7.609 1.00 80.31 210 ALA A N 1
ATOM 1629 C CA . ALA A 1 210 ? 20.759 7.815 7.101 1.00 80.31 210 ALA A CA 1
ATOM 1630 C C . ALA A 1 210 ? 20.609 9.181 6.423 1.00 80.31 210 ALA A C 1
ATOM 1632 O O . ALA A 1 210 ? 21.470 10.051 6.571 1.00 80.31 210 ALA A O 1
ATOM 1633 N N . ASN A 1 211 ? 19.538 9.342 5.649 1.00 79.62 211 ASN A N 1
ATOM 1634 C CA . ASN A 1 211 ? 19.384 10.469 4.741 1.00 79.62 211 ASN A CA 1
ATOM 1635 C C . ASN A 1 211 ? 18.495 11.581 5.310 1.00 79.62 211 ASN A C 1
ATOM 1637 O O . ASN A 1 211 ? 18.699 12.731 4.940 1.00 79.62 211 ASN A O 1
ATOM 1641 N N . ASP A 1 212 ? 17.539 11.251 6.182 1.00 83.00 212 ASP A N 1
ATOM 1642 C CA . ASP A 1 212 ? 16.508 12.192 6.640 1.00 83.00 212 ASP A CA 1
ATOM 1643 C C . ASP A 1 212 ? 16.750 12.734 8.059 1.00 83.00 212 ASP A C 1
ATOM 1645 O O . ASP A 1 212 ? 16.264 13.811 8.387 1.00 83.00 212 ASP A O 1
ATOM 1649 N N . LEU A 1 213 ? 17.531 12.033 8.895 1.00 82.31 213 LEU A N 1
ATOM 1650 C CA . LEU A 1 213 ? 17.980 12.597 10.172 1.00 82.31 213 LEU A CA 1
ATOM 1651 C C . LEU A 1 213 ? 19.092 13.622 9.943 1.00 82.31 213 LEU A C 1
ATOM 1653 O O . LEU A 1 213 ? 20.037 13.379 9.176 1.00 82.31 213 LEU A O 1
ATOM 1657 N N . ASP A 1 214 ? 19.017 14.738 10.663 1.00 83.56 214 ASP A N 1
ATOM 1658 C CA . ASP A 1 214 ? 20.115 15.692 10.717 1.00 83.56 214 ASP A CA 1
ATOM 1659 C C . ASP A 1 214 ? 21.297 15.144 11.545 1.00 83.56 214 ASP A C 1
ATOM 1661 O O . ASP A 1 214 ? 21.228 14.082 12.171 1.00 83.56 214 ASP A O 1
ATOM 1665 N N . GLU A 1 215 ? 22.445 15.823 11.487 1.00 82.94 215 GLU A N 1
ATOM 1666 C CA . GLU A 1 215 ? 23.646 15.357 12.194 1.00 82.94 215 GLU A CA 1
ATOM 1667 C C . GLU A 1 215 ? 23.506 15.455 13.723 1.00 82.94 215 GLU A C 1
ATOM 1669 O O . GLU A 1 215 ? 24.139 14.672 14.429 1.00 82.94 215 GLU A O 1
ATOM 1674 N N . HIS A 1 216 ? 22.659 16.356 14.233 1.00 83.62 216 HIS A N 1
ATOM 1675 C CA . HIS A 1 216 ? 22.417 16.494 15.668 1.00 83.62 216 HIS A CA 1
ATOM 1676 C C . HIS A 1 216 ? 21.623 15.297 16.207 1.00 83.62 216 HIS A C 1
ATOM 1678 O O . HIS A 1 216 ? 22.026 14.663 17.181 1.00 83.62 216 HIS A O 1
ATOM 1684 N N . ASP A 1 217 ? 20.544 14.918 15.524 1.00 83.38 217 ASP A N 1
ATOM 1685 C CA . ASP A 1 217 ? 19.745 13.740 15.847 1.00 83.38 217 ASP A CA 1
ATOM 1686 C C . ASP A 1 217 ? 20.564 12.452 15.700 1.00 83.38 217 ASP A C 1
ATOM 1688 O O . ASP A 1 217 ? 20.504 11.562 16.551 1.00 83.38 217 ASP A O 1
ATOM 1692 N N . LYS A 1 218 ? 21.398 12.352 14.657 1.00 83.62 218 LYS A N 1
ATOM 1693 C CA . LYS A 1 218 ? 22.321 11.216 14.502 1.00 83.62 218 LYS A CA 1
ATOM 1694 C C . LYS A 1 218 ? 23.296 11.102 15.666 1.00 83.62 218 LYS A C 1
ATOM 1696 O O . LYS A 1 218 ? 23.542 9.986 16.124 1.00 83.62 218 LYS A O 1
ATOM 1701 N N . GLU A 1 219 ? 23.838 12.216 16.151 1.00 83.12 219 GLU A N 1
ATOM 1702 C CA . GLU A 1 219 ? 24.719 12.230 17.319 1.00 83.12 219 GLU A CA 1
ATOM 1703 C C . GLU A 1 219 ? 23.981 11.757 18.579 1.00 83.12 219 GLU A C 1
ATOM 1705 O O . GLU A 1 219 ? 24.481 10.870 19.279 1.00 83.12 219 GLU A O 1
ATOM 1710 N N . ASN A 1 220 ? 22.757 12.248 18.803 1.00 83.50 220 ASN A N 1
ATOM 1711 C CA . ASN A 1 220 ? 21.906 11.842 19.925 1.00 83.50 220 ASN A CA 1
ATOM 1712 C C . ASN A 1 220 ? 21.652 10.323 19.935 1.00 83.50 220 ASN A C 1
ATOM 1714 O O . ASN A 1 220 ? 21.786 9.678 20.975 1.00 83.50 220 ASN A O 1
ATOM 1718 N N . TYR A 1 221 ? 21.384 9.728 18.769 1.00 81.75 221 TYR A N 1
ATOM 1719 C CA . TYR A 1 221 ? 21.166 8.281 18.626 1.00 81.75 221 TYR A CA 1
ATOM 1720 C C . TYR A 1 221 ? 22.450 7.465 18.442 1.00 81.75 221 TYR A C 1
ATOM 1722 O O . TYR A 1 221 ? 22.392 6.253 18.220 1.00 81.75 221 TYR A O 1
ATOM 1730 N N . ARG A 1 222 ? 23.626 8.104 18.511 1.00 82.44 222 ARG A N 1
ATOM 1731 C CA . ARG A 1 222 ? 24.938 7.478 18.271 1.00 82.44 222 ARG A CA 1
ATOM 1732 C C . ARG A 1 222 ? 25.026 6.768 16.912 1.00 82.44 222 ARG A C 1
ATOM 1734 O O . ARG A 1 222 ? 25.712 5.753 16.765 1.00 82.44 222 ARG A O 1
ATOM 1741 N N . ILE A 1 223 ? 24.343 7.307 15.907 1.00 78.00 223 ILE A N 1
ATOM 1742 C CA . ILE A 1 223 ? 24.384 6.836 14.524 1.00 78.00 223 ILE A CA 1
ATOM 1743 C C . ILE A 1 223 ? 25.613 7.456 13.861 1.00 78.00 223 ILE A C 1
ATOM 1745 O O . ILE A 1 223 ? 25.631 8.621 13.473 1.00 78.00 223 ILE A O 1
ATOM 1749 N N . SER A 1 224 ? 26.675 6.669 13.725 1.00 70.06 224 SER A N 1
ATOM 1750 C CA . SER A 1 224 ? 27.934 7.134 13.150 1.00 70.06 224 SER A CA 1
ATOM 1751 C C . SER A 1 224 ? 27.849 7.296 11.632 1.00 70.06 224 SER A C 1
ATOM 1753 O O . SER A 1 224 ? 27.703 6.308 10.917 1.00 70.06 224 SER A O 1
ATOM 1755 N N . GLY A 1 225 ? 27.984 8.541 11.149 1.00 59.78 225 GLY A N 1
ATOM 1756 C CA . GLY A 1 225 ? 28.488 8.947 9.822 1.00 59.78 225 GLY A CA 1
ATOM 1757 C C . GLY A 1 225 ? 27.966 8.205 8.586 1.00 59.78 225 GLY A C 1
ATOM 1758 O O . GLY A 1 225 ? 28.624 8.201 7.544 1.00 59.78 225 GLY A O 1
ATOM 1759 N N . PHE A 1 226 ? 26.824 7.530 8.686 1.00 64.62 226 PHE A N 1
ATOM 1760 C CA . PHE A 1 226 ? 26.302 6.701 7.618 1.00 64.62 226 PHE A CA 1
ATOM 1761 C C . PHE A 1 226 ? 25.506 7.595 6.677 1.00 64.62 226 PHE A C 1
ATOM 1763 O O . PHE A 1 226 ? 24.340 7.890 6.916 1.00 64.62 226 PHE A O 1
ATOM 1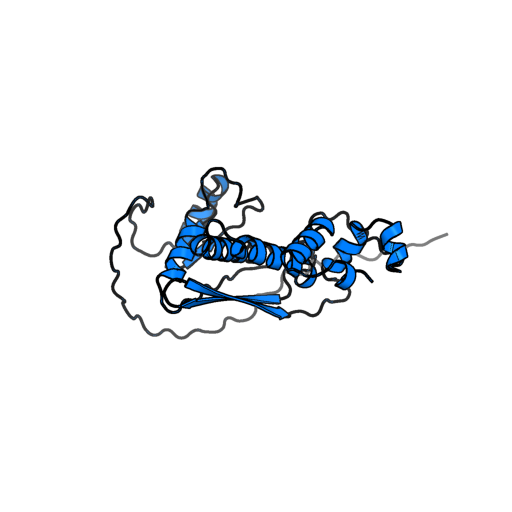770 N N . ARG A 1 227 ? 26.163 8.052 5.611 1.00 61.44 227 ARG A N 1
ATOM 1771 C CA . ARG A 1 227 ? 25.498 8.633 4.446 1.00 61.44 227 ARG A CA 1
ATOM 1772 C C . ARG A 1 227 ? 25.516 7.594 3.341 1.00 61.44 227 ARG A C 1
ATOM 1774 O O . ARG A 1 227 ? 26.585 7.120 2.944 1.00 61.44 227 ARG A O 1
ATOM 1781 N N . LEU A 1 228 ? 24.339 7.206 2.863 1.00 64.19 228 LEU A N 1
ATOM 1782 C CA . LEU A 1 228 ? 24.270 6.448 1.623 1.00 64.19 228 LEU A CA 1
ATOM 1783 C C . LEU A 1 228 ? 24.720 7.376 0.494 1.00 64.19 228 LEU A C 1
ATOM 1785 O O . LEU A 1 228 ? 24.302 8.525 0.433 1.00 64.19 228 LEU A O 1
ATOM 1789 N N . LYS A 1 229 ? 25.584 6.883 -0.397 1.00 56.28 229 LYS A N 1
ATOM 1790 C CA . LYS A 1 229 ? 25.988 7.623 -1.607 1.00 56.28 229 LYS A CA 1
ATOM 1791 C C . LYS A 1 229 ? 24.857 7.740 -2.637 1.00 56.28 229 LYS A C 1
ATOM 1793 O O . LYS A 1 229 ? 25.049 8.352 -3.681 1.00 56.28 229 LYS A O 1
ATOM 1798 N N . ASP A 1 230 ? 23.722 7.112 -2.358 1.00 58.19 230 ASP A N 1
ATOM 1799 C CA . ASP A 1 230 ? 22.609 6.996 -3.278 1.00 58.19 230 ASP A CA 1
ATOM 1800 C C . ASP A 1 230 ? 21.646 8.173 -3.071 1.00 58.19 230 ASP A C 1
ATOM 1802 O O . ASP A 1 230 ? 20.854 8.168 -2.128 1.00 58.19 230 ASP A O 1
ATOM 1806 N N . ASP A 1 231 ? 21.654 9.128 -4.007 1.00 53.72 231 ASP A N 1
ATOM 1807 C CA . ASP A 1 231 ? 20.667 10.222 -4.152 1.00 53.72 231 ASP A CA 1
ATOM 1808 C C . ASP A 1 231 ? 19.264 9.713 -4.562 1.00 53.72 231 ASP A C 1
ATOM 1810 O O . ASP A 1 231 ? 18.451 10.412 -5.175 1.00 53.72 231 ASP A O 1
ATOM 1814 N N . HIS A 1 232 ? 18.963 8.446 -4.289 1.00 55.00 232 HIS A N 1
ATOM 1815 C CA . HIS A 1 232 ? 17.709 7.833 -4.683 1.00 55.00 232 HIS A CA 1
ATOM 1816 C C . HIS A 1 232 ? 16.568 8.367 -3.813 1.00 55.00 232 HIS A C 1
ATOM 1818 O O . HIS A 1 232 ? 16.526 8.193 -2.600 1.00 55.00 232 HIS A O 1
ATOM 1824 N N . GLN A 1 233 ? 15.608 9.020 -4.461 1.00 58.25 233 GLN A N 1
ATOM 1825 C CA . GLN A 1 233 ? 14.374 9.468 -3.831 1.00 58.25 233 GLN A CA 1
ATOM 1826 C C . GLN A 1 233 ? 13.455 8.267 -3.531 1.00 58.25 233 GLN A C 1
ATOM 1828 O O . GLN A 1 233 ? 13.430 7.278 -4.272 1.00 58.25 233 GLN A O 1
ATOM 1833 N N . GLY A 1 234 ? 12.659 8.375 -2.459 1.00 66.44 234 GLY A N 1
ATOM 1834 C CA . GLY A 1 234 ? 11.535 7.468 -2.201 1.00 66.44 234 GLY A CA 1
ATOM 1835 C C . GLY A 1 234 ? 11.731 6.397 -1.121 1.00 66.44 234 GLY A C 1
ATOM 1836 O O . GLY A 1 234 ? 11.014 5.401 -1.149 1.00 66.44 234 GLY A O 1
ATOM 1837 N N . PHE A 1 235 ? 12.631 6.575 -0.150 1.00 71.38 235 PHE A N 1
ATOM 1838 C CA . PHE A 1 235 ? 12.780 5.644 0.989 1.00 71.38 235 PHE A CA 1
ATOM 1839 C C . PHE A 1 235 ? 11.729 5.810 2.099 1.00 71.38 235 PHE A C 1
ATOM 1841 O O . PHE A 1 235 ? 11.688 5.009 3.032 1.00 71.38 235 PHE A O 1
ATOM 1848 N N . GLY A 1 236 ? 10.865 6.820 1.977 1.00 75.44 236 GLY A N 1
ATOM 1849 C CA . GLY A 1 236 ? 10.092 7.361 3.093 1.00 75.44 236 GLY A CA 1
ATOM 1850 C C . GLY A 1 236 ? 10.858 8.489 3.784 1.00 75.44 236 GLY A C 1
ATOM 1851 O O . GLY A 1 236 ? 12.002 8.771 3.429 1.00 75.44 236 GLY A O 1
ATOM 1852 N N . ASN A 1 237 ? 10.208 9.142 4.741 1.00 84.44 237 ASN A N 1
ATOM 1853 C CA . ASN A 1 237 ? 10.814 10.153 5.599 1.00 84.44 237 ASN A CA 1
ATOM 1854 C C . ASN A 1 237 ? 10.384 9.911 7.058 1.00 84.44 237 ASN A C 1
ATOM 1856 O O . ASN A 1 237 ? 9.363 9.271 7.339 1.00 84.44 237 ASN A O 1
ATOM 1860 N N . VAL A 1 238 ? 11.205 10.388 7.986 1.00 86.94 238 VAL A N 1
ATOM 1861 C CA . VAL A 1 238 ? 11.052 10.227 9.431 1.00 86.94 238 VAL A CA 1
ATOM 1862 C C . VAL A 1 238 ? 9.823 10.981 9.931 1.00 86.94 238 VAL A C 1
ATOM 1864 O O . VAL A 1 238 ? 9.151 10.488 10.835 1.00 86.94 238 VAL A O 1
ATOM 1867 N N . ALA A 1 239 ? 9.472 12.122 9.330 1.00 87.81 239 ALA A N 1
ATOM 1868 C CA . ALA A 1 239 ? 8.289 12.894 9.711 1.00 87.81 239 ALA A CA 1
ATOM 1869 C C . ALA A 1 239 ? 6.980 12.109 9.495 1.00 87.81 239 ALA A C 1
ATOM 1871 O O . ALA A 1 239 ? 6.153 12.020 10.406 1.00 87.81 239 ALA A O 1
ATOM 1872 N N . ASP A 1 240 ? 6.824 11.476 8.333 1.00 89.12 240 ASP A N 1
ATOM 1873 C CA . ASP A 1 240 ? 5.682 10.631 7.982 1.00 89.12 240 ASP A CA 1
ATOM 1874 C C . ASP A 1 240 ? 5.639 9.384 8.866 1.00 89.12 240 ASP A C 1
ATOM 1876 O O . ASP A 1 240 ? 4.575 9.024 9.372 1.00 89.12 240 ASP A O 1
ATOM 1880 N N . LEU A 1 241 ? 6.793 8.743 9.103 1.00 89.88 241 LEU A N 1
ATOM 1881 C CA . LEU A 1 241 ? 6.883 7.604 10.018 1.00 89.88 241 LEU A CA 1
ATOM 1882 C C . LEU A 1 241 ? 6.448 8.008 11.435 1.00 89.88 241 LEU A C 1
ATOM 1884 O O . LEU A 1 241 ? 5.634 7.324 12.051 1.00 89.88 241 LEU A O 1
ATOM 1888 N N . ARG A 1 242 ? 6.954 9.130 11.948 1.00 88.62 242 ARG A N 1
ATOM 1889 C CA . ARG A 1 242 ? 6.623 9.653 13.277 1.00 88.62 242 ARG A CA 1
ATOM 1890 C C . ARG A 1 242 ? 5.142 10.002 13.396 1.00 88.62 242 ARG A C 1
ATOM 1892 O O . ARG A 1 242 ? 4.514 9.657 14.398 1.00 88.62 242 ARG A O 1
ATOM 1899 N N . SER A 1 243 ? 4.577 10.667 12.389 1.00 90.56 243 SER A N 1
ATOM 1900 C CA . SER A 1 243 ? 3.148 10.986 12.346 1.00 90.56 243 SER A CA 1
ATOM 1901 C C . SER A 1 243 ? 2.302 9.712 12.343 1.00 90.56 243 SER A C 1
ATOM 1903 O O . SER A 1 243 ? 1.364 9.598 13.130 1.00 90.56 243 SER A O 1
ATOM 1905 N N . ALA A 1 244 ? 2.683 8.718 11.539 1.00 92.50 244 ALA A N 1
ATOM 1906 C CA . ALA A 1 244 ? 2.004 7.433 11.486 1.00 92.50 244 ALA A CA 1
ATOM 1907 C C . ALA A 1 244 ? 2.078 6.670 12.818 1.00 92.50 244 ALA A C 1
ATOM 1909 O O . ALA A 1 244 ? 1.068 6.162 13.291 1.00 92.50 244 ALA A O 1
ATOM 1910 N N . LEU A 1 245 ? 3.245 6.611 13.460 1.00 91.50 245 LEU A N 1
ATOM 1911 C CA . LEU A 1 245 ? 3.399 5.953 14.761 1.00 91.50 245 LEU A CA 1
ATOM 1912 C C . LEU A 1 245 ? 2.580 6.653 15.856 1.00 91.50 245 LEU A C 1
ATOM 1914 O O . LEU A 1 245 ? 1.951 5.978 16.668 1.00 91.50 245 LEU A O 1
ATOM 1918 N N . THR A 1 246 ? 2.497 7.985 15.809 1.00 90.75 246 THR A N 1
ATOM 1919 C CA . THR A 1 246 ? 1.647 8.775 16.713 1.00 90.75 246 THR A CA 1
ATOM 1920 C C . THR A 1 246 ? 0.164 8.441 16.526 1.00 90.75 246 THR A C 1
ATOM 1922 O O . THR A 1 246 ? -0.538 8.213 17.507 1.00 90.75 246 THR A O 1
ATOM 1925 N N . GLU A 1 247 ? -0.312 8.341 15.279 1.00 91.94 247 GLU A N 1
ATOM 1926 C CA . GLU A 1 247 ? -1.692 7.926 14.961 1.00 91.94 247 GLU A CA 1
ATOM 1927 C C . GLU A 1 247 ? -1.995 6.496 15.451 1.00 91.94 247 GLU A C 1
ATOM 1929 O O . GLU A 1 247 ? -3.126 6.174 15.811 1.00 91.94 247 GLU A O 1
ATOM 1934 N N . LEU A 1 248 ? -0.975 5.633 15.517 1.00 91.81 248 LEU A N 1
ATOM 1935 C CA . LEU A 1 248 ? -1.070 4.284 16.085 1.00 91.81 248 LEU A CA 1
ATOM 1936 C 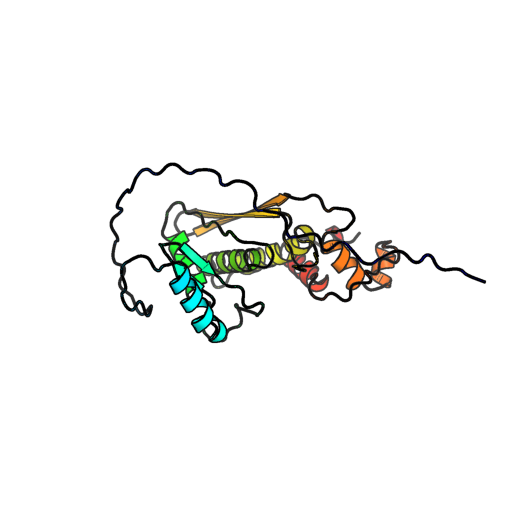C . LEU A 1 248 ? -0.971 4.253 17.620 1.00 91.81 248 LEU A C 1
ATOM 1938 O O . LEU A 1 248 ? -1.054 3.174 18.207 1.00 91.81 248 LEU A O 1
ATOM 1942 N N . GLY A 1 249 ? -0.802 5.406 18.274 1.00 89.69 249 GLY A N 1
ATOM 1943 C CA . GLY A 1 249 ? -0.656 5.511 19.725 1.00 89.69 249 GLY A CA 1
ATOM 1944 C C . GLY A 1 249 ? 0.696 5.027 20.256 1.00 89.69 249 GLY A C 1
ATOM 1945 O O . GLY A 1 249 ? 0.789 4.688 21.433 1.00 89.69 249 GLY A O 1
ATOM 1946 N N . ILE A 1 250 ? 1.729 4.968 19.411 1.00 88.81 250 ILE A N 1
ATOM 1947 C CA . ILE A 1 250 ? 3.100 4.628 19.811 1.00 88.81 250 ILE A CA 1
ATOM 1948 C C . ILE A 1 250 ? 3.836 5.933 20.120 1.00 88.81 250 ILE A C 1
ATOM 1950 O O . ILE A 1 250 ? 3.928 6.815 19.262 1.00 88.81 250 ILE A O 1
ATOM 1954 N N . SER A 1 251 ? 4.349 6.068 21.347 1.00 80.94 251 SER A N 1
ATOM 1955 C CA . SER A 1 251 ? 5.054 7.279 21.768 1.00 80.94 251 SER A CA 1
ATOM 1956 C C . SER A 1 251 ? 6.382 7.425 21.029 1.00 80.94 251 SER A C 1
ATOM 1958 O O . SER A 1 251 ? 7.090 6.448 20.792 1.00 80.94 251 SER A O 1
ATOM 1960 N N . HIS A 1 252 ? 6.768 8.666 20.727 1.00 69.19 252 HIS A N 1
ATOM 1961 C CA . HIS A 1 252 ? 8.090 8.977 20.180 1.00 69.19 252 HIS A CA 1
ATOM 1962 C C . HIS A 1 252 ? 9.225 8.468 21.081 1.00 69.19 252 HIS A C 1
ATOM 1964 O O . HIS A 1 252 ? 10.242 7.980 20.592 1.00 69.19 252 HIS A O 1
ATOM 1970 N N . GLU A 1 253 ? 9.020 8.544 22.397 1.00 71.38 253 GLU A N 1
ATOM 1971 C CA . GLU A 1 253 ? 9.972 8.085 23.413 1.00 71.38 253 GLU A CA 1
ATOM 1972 C C . GLU A 1 253 ? 10.179 6.564 23.389 1.00 71.38 253 GLU A C 1
ATOM 1974 O O . GLU A 1 253 ? 11.209 6.075 23.848 1.00 71.38 253 GLU A O 1
ATOM 1979 N N . ASP A 1 254 ? 9.235 5.797 22.833 1.00 70.75 254 ASP A N 1
ATOM 1980 C CA . ASP A 1 254 ? 9.381 4.347 22.672 1.00 70.75 254 ASP A CA 1
ATOM 1981 C C . ASP A 1 254 ? 10.257 3.978 21.465 1.00 70.75 254 ASP A C 1
ATOM 1983 O O . ASP A 1 254 ? 10.765 2.858 21.392 1.00 70.75 254 ASP A O 1
ATOM 1987 N N . ILE A 1 255 ? 10.439 4.907 20.522 1.00 66.94 255 ILE A N 1
ATOM 1988 C CA . ILE A 1 255 ? 11.080 4.674 19.220 1.00 66.94 255 ILE A CA 1
ATOM 1989 C C . ILE A 1 255 ? 12.516 5.200 19.208 1.00 66.94 255 ILE A C 1
ATOM 1991 O O . ILE A 1 255 ? 13.414 4.545 18.682 1.00 66.94 255 ILE A O 1
ATOM 1995 N N . PHE A 1 256 ? 12.721 6.383 19.783 1.00 64.06 256 PHE A N 1
ATOM 1996 C CA . PHE A 1 256 ? 13.972 7.126 19.738 1.00 64.06 256 PHE A CA 1
ATOM 1997 C C . PHE A 1 256 ? 14.495 7.328 21.164 1.00 64.06 256 PHE A C 1
ATOM 1999 O O . PHE A 1 256 ? 14.098 8.276 21.843 1.00 64.06 256 PHE A O 1
ATOM 2006 N N . LYS A 1 257 ? 15.354 6.406 21.613 1.00 59.84 257 LYS A N 1
ATOM 2007 C CA . LYS A 1 257 ? 16.036 6.430 22.916 1.00 59.84 257 LYS A CA 1
ATOM 2008 C C . LYS A 1 257 ? 17.539 6.574 22.750 1.00 59.84 257 LYS A C 1
ATOM 2010 O O . LYS A 1 257 ? 18.067 5.987 21.780 1.00 59.84 257 LYS A O 1
#

Nearest PDB structures (foldseek):
  4pjj-assembly1_A  TM=8.185E-01  e=2.697E-06  Sus scrofa
  2vb6-assembly1_A  TM=7.367E-01  e=6.099E-06  Sus scrofa
  4zg4-assembly1_B  TM=7.963E-01  e=9.723E-04  Homo sapiens
  9f6c-assembly2_B  TM=8.033E-01  e=1.031E-03  Bos taurus
  8act-assembly1_A  TM=7.785E-01  e=6.853E-04  Homo sapiens

Sequence (257 aa):
VYPKAAGSLDNIGAPPKPLRTFRDNPRQSHRSSMVHCKGAPVEAAGAPYHCTEEQFLDAILEKFPQGTCWYMNNGRLFFVNPYSDISFSKRRPSPAISSISVSLLKQRNAALILRGVAGSGKSQISELICLDIAKRFCPRGTIFAILHAAFVALRPFITINNKHNNQSSTALAHMEFCIRNGRLMCVRLKHFMLDSPSRGCRANIFAMLANDLDEHDKENYRISGFRLKDDHQGFGNVADLRSALTELGISHEDIFK